Protein AF-A0A5B0X2X5-F1 (afdb_monomer_lite)

Organism: NCBI:txid880156

Sequence (189 aa):
MLGPVSNHQYISTKISSSEDSLPRRVDVHSLYGSDNETGGILNNKVEARLNDIIIKNNEMFGFNYYQQNPYERKILLESRKGYCGECSDEVLQYVDDKYYEKVNPSKEHYFVLSKDQIDIIEPSYKQMFFKAEATEMEFDKTNKILKEFPDVFVGSKNDFDYMIIKICDIFGISAPHTLEYWNINRNLR

pLDDT: mean 73.37, std 20.39, range [29.7, 97.06]

Radius of gyration: 23.0 Å; chains: 1; bounding box: 48×87×56 Å

Secondary structure (DSSP, 8-state):
---------------------------GGGTSSS-HHHHHHHHHHHHHHHHHHHHHHHHHHSS-TTTS-HHHHHHHHHH-TT-HHHHH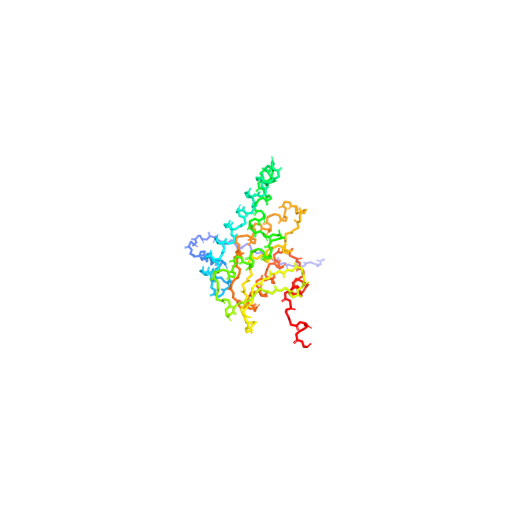HHHHTTS-TTTEEEE-TTSS--EEEETTS-EEEES-GGGGG--TT--HHHHHHHHHHHHHS-SSEEEEHHHHHHHHHHHHHHHT--HHHHHHTT-GGGS--

Structure (mmCIF, N/CA/C/O backbone):
data_AF-A0A5B0X2X5-F1
#
_entry.id   AF-A0A5B0X2X5-F1
#
loop_
_atom_site.group_PDB
_atom_site.id
_atom_site.type_symbol
_atom_site.label_atom_id
_atom_site.label_alt_id
_atom_site.label_comp_id
_atom_site.label_asym_id
_atom_site.label_entity_id
_atom_site.label_seq_id
_atom_site.pdbx_PDB_ins_code
_atom_site.Cartn_x
_atom_site.Cartn_y
_atom_site.Cartn_z
_atom_site.occupancy
_atom_site.B_iso_or_equiv
_atom_site.auth_seq_id
_atom_site.auth_comp_id
_atom_site.auth_asym_id
_atom_site.auth_atom_id
_atom_site.pdbx_PDB_model_num
ATOM 1 N N . MET A 1 1 ? -8.417 -71.838 -19.958 1.00 39.25 1 MET A N 1
ATOM 2 C CA . MET A 1 1 ? -7.671 -70.592 -19.686 1.00 39.25 1 MET A CA 1
ATOM 3 C C . MET A 1 1 ? -8.702 -69.525 -19.373 1.00 39.25 1 MET A C 1
ATOM 5 O O . MET A 1 1 ? -9.574 -69.304 -20.200 1.00 39.25 1 MET A O 1
ATOM 9 N N . LEU A 1 2 ? -8.700 -68.990 -18.152 1.00 38.16 2 LEU A N 1
ATOM 10 C CA . LEU A 1 2 ? -9.697 -68.028 -17.675 1.00 38.16 2 LEU A CA 1
ATOM 11 C C . LEU A 1 2 ? -9.142 -66.606 -17.811 1.00 38.16 2 LEU A C 1
ATOM 13 O O . LEU A 1 2 ? -8.087 -66.311 -17.260 1.00 38.16 2 LEU A O 1
ATOM 17 N N . GLY A 1 3 ? -9.875 -65.743 -18.510 1.00 36.03 3 GLY A N 1
ATOM 18 C CA . GLY A 1 3 ? -9.710 -64.290 -18.512 1.00 36.03 3 GLY A CA 1
ATOM 19 C C . GLY A 1 3 ? -11.090 -63.648 -18.724 1.00 36.03 3 GLY A C 1
ATOM 20 O O . GLY A 1 3 ? -11.821 -64.134 -19.590 1.00 36.03 3 GLY A O 1
ATOM 21 N N . PRO A 1 4 ? -11.507 -62.653 -17.916 1.00 42.97 4 PRO A N 1
ATOM 22 C CA . PRO A 1 4 ? -12.891 -62.195 -17.880 1.00 42.97 4 PRO A CA 1
ATOM 23 C C . PRO A 1 4 ? -13.208 -61.076 -18.882 1.00 42.97 4 PRO A C 1
ATOM 25 O O . PRO A 1 4 ? -12.348 -60.350 -19.372 1.00 42.97 4 PRO A O 1
ATOM 28 N N . VAL A 1 5 ? -14.511 -60.974 -19.127 1.00 39.72 5 VAL A N 1
ATOM 29 C CA . VAL A 1 5 ? -15.263 -60.051 -19.982 1.00 39.72 5 VAL A CA 1
ATOM 30 C C . VAL A 1 5 ? -15.391 -58.669 -19.321 1.00 39.72 5 VAL A C 1
ATOM 32 O O . VAL A 1 5 ? -15.674 -58.607 -18.129 1.00 39.72 5 VAL A O 1
ATOM 35 N N . SER A 1 6 ? -15.325 -57.570 -20.082 1.00 36.03 6 SER A N 1
ATOM 36 C CA . SER A 1 6 ? -16.362 -56.520 -20.005 1.00 36.03 6 SER A CA 1
ATOM 37 C C . SER A 1 6 ? -16.346 -55.582 -21.222 1.00 36.03 6 SER A C 1
ATOM 39 O O . SER A 1 6 ? -15.338 -54.981 -21.580 1.00 36.03 6 SER A O 1
ATOM 41 N N . ASN A 1 7 ? -17.519 -55.490 -21.854 1.00 38.12 7 ASN A N 1
ATOM 42 C CA . ASN A 1 7 ? -17.913 -54.499 -22.852 1.00 38.12 7 ASN A CA 1
ATOM 43 C C . ASN A 1 7 ? -17.964 -53.113 -22.217 1.00 38.12 7 ASN A C 1
ATOM 45 O O . ASN A 1 7 ? -18.653 -52.970 -21.212 1.00 38.12 7 ASN A O 1
ATOM 49 N N . HIS A 1 8 ? -17.379 -52.091 -22.841 1.00 37.62 8 HIS A N 1
ATOM 50 C CA . HIS A 1 8 ? -17.853 -50.713 -22.687 1.00 37.62 8 HIS A CA 1
ATOM 51 C C . HIS A 1 8 ? -18.143 -50.140 -24.076 1.00 37.62 8 HIS A C 1
ATOM 53 O O . HIS A 1 8 ? -17.248 -49.867 -24.873 1.00 37.62 8 HIS A O 1
ATOM 59 N N . GLN A 1 9 ? -19.441 -50.052 -24.370 1.00 33.94 9 GLN A N 1
ATOM 60 C CA . GLN A 1 9 ? -20.002 -49.398 -25.542 1.00 33.94 9 GLN A CA 1
ATOM 61 C C . GLN A 1 9 ? -19.748 -47.890 -25.491 1.00 33.94 9 GLN A C 1
ATOM 63 O O . GLN A 1 9 ? -19.911 -47.242 -24.460 1.00 33.94 9 GLN A O 1
ATOM 68 N N . TYR A 1 10 ? -19.409 -47.359 -26.663 1.00 32.66 10 TYR A N 1
ATOM 69 C CA . TYR A 1 10 ? -19.459 -45.949 -27.021 1.00 32.66 10 TYR A CA 1
ATOM 70 C C . TYR A 1 10 ? -20.818 -45.328 -26.671 1.00 32.66 10 TYR A C 1
ATOM 72 O O . TYR A 1 10 ? -21.850 -45.785 -27.163 1.00 32.66 10 TYR A O 1
ATOM 80 N N . ILE A 1 11 ? -20.804 -44.215 -25.936 1.00 32.28 11 ILE A N 1
ATOM 81 C CA . ILE A 1 11 ? -21.877 -43.219 -25.991 1.00 32.28 11 ILE A CA 1
ATOM 82 C C . ILE A 1 11 ? -21.255 -41.904 -26.452 1.00 32.28 11 ILE A C 1
ATOM 84 O O . ILE A 1 11 ? -20.488 -41.256 -25.746 1.00 32.28 11 ILE A O 1
ATOM 88 N N . SER A 1 12 ? -21.583 -41.558 -27.695 1.00 36.84 12 SER A N 1
ATOM 89 C CA . SER A 1 12 ? -21.467 -40.219 -28.251 1.00 36.84 12 SER A CA 1
ATOM 90 C C . SER A 1 12 ? -22.577 -39.362 -27.653 1.00 36.84 12 SER A C 1
ATOM 92 O O . SER A 1 12 ? -23.750 -39.711 -27.789 1.00 36.84 12 SER A O 1
ATOM 94 N N . THR A 1 13 ? -22.226 -38.219 -27.068 1.00 31.66 13 THR A N 1
ATOM 95 C CA . THR A 1 13 ? -23.205 -37.158 -26.833 1.00 31.66 13 THR A CA 1
ATOM 96 C C . THR A 1 13 ? -22.651 -35.848 -27.360 1.00 31.66 13 THR A C 1
ATOM 98 O O . THR A 1 13 ? -21.645 -35.321 -26.891 1.00 31.66 13 THR A O 1
ATOM 101 N N . LYS A 1 14 ? -23.327 -35.382 -28.409 1.00 32.81 14 LYS A N 1
ATOM 102 C CA . LYS A 1 14 ? -23.221 -34.077 -29.051 1.00 32.81 14 LYS A CA 1
ATOM 103 C C . LYS A 1 14 ? -23.067 -32.970 -28.006 1.00 32.81 14 LYS A C 1
ATOM 105 O O . LYS A 1 14 ? -23.935 -32.813 -27.153 1.00 32.81 14 LYS A O 1
ATOM 110 N N . ILE A 1 15 ? -22.009 -32.173 -28.126 1.00 33.62 15 ILE A N 1
ATOM 111 C CA . ILE A 1 15 ? -21.918 -30.879 -27.452 1.00 33.62 15 ILE A CA 1
ATOM 112 C C . ILE A 1 15 ? -22.866 -29.947 -28.212 1.00 33.62 15 ILE A C 1
ATOM 114 O O . ILE A 1 15 ? -22.522 -29.421 -29.269 1.00 33.62 15 ILE A O 1
ATOM 118 N N . SER A 1 16 ? -24.103 -29.827 -27.728 1.00 30.86 16 SER A N 1
ATOM 119 C CA . SER A 1 16 ? -24.996 -28.750 -28.137 1.00 30.86 16 SER A CA 1
ATOM 120 C C . SER A 1 16 ? -24.504 -27.463 -27.492 1.00 30.86 16 SER A C 1
ATOM 122 O O . SER A 1 16 ? -24.436 -27.361 -26.269 1.00 30.86 16 SER A O 1
ATOM 124 N N . SER A 1 17 ? -24.161 -26.494 -28.330 1.00 39.88 17 SER A N 1
ATOM 125 C CA . SER A 1 17 ? -23.956 -25.105 -27.952 1.00 39.88 17 SER A CA 1
ATOM 126 C C . SER A 1 17 ? -25.213 -24.551 -27.280 1.00 39.88 17 SER A C 1
ATOM 128 O O . SER A 1 17 ? -26.247 -24.393 -27.930 1.00 39.88 17 SER A O 1
ATOM 130 N N . SER A 1 18 ? -25.105 -24.229 -25.999 1.00 32.59 18 SER A N 1
ATOM 131 C CA . SER A 1 18 ? -25.968 -23.264 -25.328 1.00 32.59 18 SER A CA 1
ATOM 132 C C . SER A 1 18 ? -25.059 -22.174 -24.779 1.00 32.59 18 SER A C 1
ATOM 134 O O . SER A 1 18 ? -24.362 -22.370 -23.782 1.00 32.59 18 SER A O 1
ATOM 136 N N . GLU A 1 19 ? -25.014 -21.057 -25.503 1.00 38.31 19 GLU A N 1
ATOM 137 C CA . GLU A 1 19 ? -24.632 -19.767 -24.948 1.00 38.31 19 GLU A CA 1
ATOM 138 C C . GLU A 1 19 ? -25.602 -19.462 -23.810 1.00 38.31 19 GLU A C 1
ATOM 140 O O . GLU A 1 19 ? -26.719 -19.031 -24.057 1.00 38.31 19 GLU A O 1
ATOM 145 N N . ASP A 1 20 ? -25.200 -19.724 -22.572 1.00 29.70 20 ASP A N 1
ATOM 146 C CA . ASP A 1 20 ? -25.870 -19.144 -21.417 1.00 29.70 20 ASP A CA 1
ATOM 147 C C . ASP A 1 20 ? -24.853 -18.903 -20.304 1.00 29.70 20 ASP A C 1
ATOM 149 O O . ASP A 1 20 ? -24.329 -19.811 -19.660 1.00 29.70 20 ASP A O 1
ATOM 153 N N . SER A 1 21 ? -24.587 -17.613 -20.102 1.00 37.12 21 SER A N 1
ATOM 154 C CA . SER A 1 21 ? -23.942 -17.017 -18.934 1.00 37.12 21 SER A CA 1
ATOM 155 C C . SER A 1 21 ? -22.579 -17.595 -18.538 1.00 37.12 21 SER A C 1
ATOM 157 O O . SER A 1 21 ? -22.438 -18.323 -17.557 1.00 37.12 21 SER A O 1
ATOM 159 N N . LEU A 1 22 ? -21.522 -17.134 -19.217 1.00 29.94 22 LEU A N 1
ATOM 160 C CA . LEU A 1 22 ? -20.243 -16.979 -18.520 1.00 29.94 22 LEU A CA 1
ATOM 161 C C . LEU A 1 22 ? -20.516 -16.156 -17.247 1.00 29.94 22 LEU A C 1
ATOM 163 O O . LEU A 1 22 ? -21.169 -15.108 -17.355 1.00 29.94 22 LEU A O 1
ATOM 167 N N . PRO A 1 23 ? -20.072 -16.592 -16.053 1.00 35.41 23 PRO A N 1
ATOM 168 C CA . PRO A 1 23 ? -20.226 -15.774 -14.864 1.00 35.41 23 PRO A CA 1
ATOM 169 C C . PRO A 1 23 ? -19.555 -14.435 -15.159 1.00 35.41 23 PRO A C 1
ATOM 171 O O . PRO A 1 23 ? -18.400 -14.403 -15.598 1.00 35.41 23 PRO A O 1
ATOM 174 N N . ARG A 1 24 ? -20.307 -13.335 -14.989 1.00 35.81 24 ARG A N 1
ATOM 175 C CA . ARG A 1 24 ? -19.756 -11.975 -15.019 1.00 35.81 24 ARG A CA 1
ATOM 176 C C . ARG A 1 24 ? -18.448 -12.028 -14.242 1.00 35.81 24 ARG A C 1
ATOM 178 O O . ARG A 1 24 ? -18.467 -12.454 -13.089 1.00 35.81 24 ARG A O 1
ATOM 185 N N . ARG A 1 25 ? -17.335 -11.648 -14.878 1.00 35.47 25 ARG A N 1
ATOM 186 C CA . ARG A 1 25 ? -16.082 -11.350 -14.178 1.00 35.47 25 ARG A CA 1
ATOM 187 C C . ARG A 1 25 ? -16.459 -10.396 -13.047 1.00 35.47 25 ARG A C 1
ATOM 189 O O . ARG A 1 25 ? -16.764 -9.237 -13.309 1.00 35.47 25 ARG A O 1
ATOM 196 N N . VAL A 1 26 ? -16.561 -10.923 -11.831 1.00 37.50 26 VAL A N 1
ATOM 197 C CA . VAL A 1 26 ? -16.673 -10.103 -10.634 1.00 37.50 26 VAL A CA 1
ATOM 198 C C . VAL A 1 26 ? -15.322 -9.425 -10.558 1.00 37.50 26 VAL A C 1
ATOM 200 O O . VAL A 1 26 ? -14.300 -10.111 -10.496 1.00 37.50 26 VAL A O 1
ATOM 203 N N . ASP A 1 27 ? -15.318 -8.110 -10.725 1.00 36.28 27 ASP A N 1
ATOM 204 C CA . ASP A 1 27 ? -14.097 -7.334 -10.635 1.00 36.28 27 ASP A CA 1
ATOM 205 C C . ASP A 1 27 ? -13.539 -7.541 -9.229 1.00 36.28 27 ASP A C 1
ATOM 207 O O . ASP A 1 27 ? -14.191 -7.219 -8.240 1.00 36.28 27 ASP A O 1
ATOM 211 N N . VAL A 1 28 ? -12.389 -8.201 -9.123 1.00 45.84 28 VAL A N 1
ATOM 212 C CA . VAL A 1 28 ? -11.848 -8.648 -7.834 1.00 45.84 28 VAL A CA 1
ATOM 213 C C . VAL A 1 28 ? -11.411 -7.452 -6.984 1.00 45.84 28 VAL A C 1
ATOM 215 O O . VAL A 1 28 ? -11.423 -7.536 -5.756 1.00 45.84 28 VAL A O 1
ATOM 218 N N . HIS A 1 29 ? -11.196 -6.297 -7.624 1.00 47.06 29 HIS A N 1
ATOM 219 C CA . HIS A 1 29 ? -11.096 -5.004 -6.957 1.00 47.06 29 HIS A CA 1
ATOM 220 C C . HIS A 1 29 ? -12.298 -4.695 -6.060 1.00 47.06 29 HIS A C 1
ATOM 222 O O . HIS A 1 29 ? -12.129 -3.974 -5.093 1.00 47.06 29 HIS A O 1
ATOM 228 N N . SER A 1 30 ? -13.489 -5.250 -6.318 1.00 45.84 30 SER A N 1
ATOM 229 C CA . SER A 1 30 ? -14.669 -5.040 -5.473 1.00 45.84 30 SER A CA 1
ATOM 230 C C . SER A 1 30 ? -14.761 -5.986 -4.269 1.00 45.84 30 SER A C 1
ATOM 232 O O . SER A 1 30 ? -15.697 -5.861 -3.483 1.00 45.84 30 SER A O 1
ATOM 234 N N . LEU A 1 31 ? -13.879 -6.988 -4.167 1.00 49.88 31 LEU A N 1
ATOM 235 C CA . LEU A 1 31 ? -13.971 -8.078 -3.184 1.00 49.88 31 LEU A CA 1
ATOM 236 C C . LEU A 1 31 ? -13.030 -7.909 -1.983 1.00 49.88 31 LEU A C 1
ATOM 238 O O . LEU A 1 31 ? -13.223 -8.604 -0.988 1.00 49.88 31 LEU A O 1
ATOM 242 N N . TYR A 1 32 ? -12.030 -7.028 -2.068 1.00 50.47 32 TYR A N 1
ATOM 243 C CA . TYR A 1 32 ? -11.018 -6.845 -1.025 1.00 50.47 32 TYR A CA 1
ATOM 244 C C . TYR A 1 32 ? -10.886 -5.368 -0.661 1.00 50.47 32 TYR A C 1
ATOM 246 O O . TYR A 1 32 ? -10.505 -4.560 -1.500 1.00 50.47 32 TYR A O 1
ATOM 254 N N . GLY A 1 33 ? -11.169 -5.053 0.603 1.00 52.91 33 GLY A N 1
ATOM 255 C CA . GLY A 1 33 ? -11.304 -3.684 1.096 1.00 52.91 33 GLY A CA 1
ATOM 256 C C . GLY A 1 33 ? -12.774 -3.289 1.239 1.00 52.91 33 GLY A C 1
ATOM 257 O O . GLY A 1 33 ? -13.614 -3.648 0.412 1.00 52.91 33 GLY A O 1
ATOM 258 N N . SER A 1 34 ? -13.103 -2.590 2.324 1.00 59.56 34 SER A N 1
ATOM 259 C CA . SER A 1 34 ? -14.468 -2.118 2.589 1.00 59.56 34 SER A CA 1
ATOM 260 C C . SER A 1 34 ? -14.806 -0.853 1.794 1.00 59.56 34 SER A C 1
ATOM 262 O O . SER A 1 34 ? -15.986 -0.549 1.621 1.00 59.56 34 SER A O 1
ATOM 264 N N . ASP A 1 35 ? -13.789 -0.149 1.278 1.00 76.44 35 ASP A N 1
ATOM 265 C CA . ASP A 1 35 ? -13.937 1.137 0.598 1.00 76.44 35 ASP A CA 1
ATOM 266 C C . ASP A 1 35 ? -13.005 1.278 -0.623 1.00 76.44 35 ASP A C 1
ATOM 268 O O . ASP A 1 35 ? -11.932 1.889 -0.589 1.00 76.44 35 ASP A O 1
ATOM 272 N N . ASN A 1 36 ? -13.441 0.694 -1.741 1.00 72.19 36 ASN A N 1
ATOM 273 C CA . ASN A 1 36 ? -12.698 0.714 -3.006 1.00 72.19 36 ASN A CA 1
ATOM 274 C C . ASN A 1 36 ? -12.650 2.099 -3.662 1.00 72.19 36 ASN A C 1
ATOM 276 O O . ASN A 1 36 ? -11.731 2.378 -4.433 1.00 72.19 36 ASN A O 1
ATOM 280 N N . GLU A 1 37 ? -13.619 2.967 -3.367 1.00 82.88 37 GLU A N 1
ATOM 281 C CA . GLU A 1 37 ? -13.629 4.339 -3.873 1.00 82.88 37 GLU A CA 1
ATOM 282 C C . GLU A 1 37 ? -12.516 5.149 -3.204 1.00 82.88 37 GLU A C 1
ATOM 284 O O . GLU A 1 37 ? -11.675 5.732 -3.896 1.00 82.88 37 GLU A O 1
ATOM 289 N N . THR A 1 38 ? -12.430 5.090 -1.872 1.00 86.25 38 THR A N 1
ATOM 290 C CA . THR A 1 38 ? -11.327 5.696 -1.118 1.00 86.25 38 THR A CA 1
ATOM 291 C C . THR A 1 38 ? -9.987 5.094 -1.528 1.00 86.25 38 THR A C 1
ATOM 293 O O . THR A 1 38 ? -9.042 5.842 -1.787 1.00 86.25 38 THR A O 1
ATOM 296 N N . GLY A 1 39 ? -9.900 3.768 -1.690 1.00 86.75 39 GLY A N 1
ATOM 297 C CA . GLY A 1 39 ? -8.695 3.104 -2.200 1.00 86.75 39 GLY A CA 1
ATOM 298 C C . GLY A 1 39 ? -8.243 3.652 -3.559 1.00 86.75 39 GLY A C 1
ATOM 299 O O . GLY A 1 39 ? -7.070 3.981 -3.736 1.00 86.75 39 GLY A O 1
ATOM 300 N N . GLY A 1 40 ? -9.168 3.839 -4.505 1.00 87.38 40 GLY A N 1
ATOM 301 C CA . GLY A 1 40 ? -8.877 4.414 -5.822 1.00 87.38 40 GLY A CA 1
ATOM 302 C C . GLY A 1 40 ? -8.438 5.883 -5.773 1.00 87.38 40 GLY A C 1
ATOM 303 O O . GLY A 1 40 ? -7.504 6.277 -6.476 1.00 87.38 40 GLY A O 1
ATOM 304 N N . ILE A 1 41 ? -9.062 6.702 -4.922 1.00 91.12 41 ILE A N 1
ATOM 305 C CA . ILE A 1 41 ? -8.668 8.107 -4.739 1.00 91.12 41 ILE A CA 1
ATOM 306 C C . ILE A 1 41 ? -7.258 8.190 -4.152 1.00 91.12 41 ILE A C 1
ATOM 308 O O . ILE A 1 41 ? -6.413 8.901 -4.702 1.00 91.12 41 ILE A O 1
ATOM 312 N N . LEU A 1 42 ? -6.989 7.445 -3.077 1.00 93.56 42 LEU A N 1
ATOM 313 C CA . LEU A 1 42 ? -5.678 7.403 -2.430 1.00 93.56 42 LEU A CA 1
ATOM 314 C C . LEU A 1 42 ? -4.603 6.863 -3.377 1.00 93.56 42 LEU A C 1
ATOM 316 O O . LEU A 1 42 ? -3.492 7.392 -3.395 1.00 93.56 42 LEU A O 1
ATOM 320 N N . ASN A 1 43 ? -4.940 5.880 -4.219 1.00 93.31 43 ASN A N 1
ATOM 321 C CA . ASN A 1 43 ? -4.042 5.355 -5.244 1.00 93.31 43 ASN A CA 1
ATOM 322 C C . ASN A 1 43 ? -3.507 6.463 -6.157 1.00 93.31 43 ASN A C 1
ATOM 32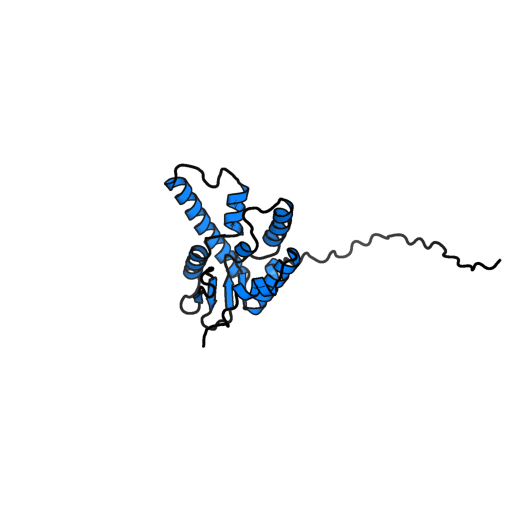4 O O . ASN A 1 43 ? -2.296 6.621 -6.291 1.00 93.31 43 ASN A O 1
ATOM 328 N N . ASN A 1 44 ? -4.404 7.288 -6.703 1.00 93.00 44 ASN A N 1
ATOM 329 C CA . ASN A 1 44 ? -4.029 8.389 -7.591 1.00 93.00 44 ASN A CA 1
ATOM 330 C C . ASN A 1 44 ? -3.111 9.410 -6.898 1.00 93.00 44 ASN A C 1
ATOM 332 O O . ASN A 1 44 ? -2.222 9.977 -7.534 1.00 93.00 44 ASN A O 1
ATOM 336 N N . LYS A 1 45 ? -3.316 9.659 -5.596 1.00 95.31 45 LYS A N 1
ATOM 337 C CA . LYS A 1 45 ? -2.470 10.573 -4.810 1.00 95.31 45 LYS A CA 1
ATOM 338 C C . LYS A 1 45 ? -1.074 10.005 -4.593 1.00 95.31 45 LYS A C 1
ATOM 340 O O . LYS A 1 45 ? -0.089 10.684 -4.877 1.00 95.31 45 LYS A O 1
ATOM 345 N N . VAL A 1 46 ? -0.991 8.747 -4.167 1.00 94.50 46 VAL A N 1
ATOM 346 C CA . VAL A 1 46 ? 0.287 8.053 -3.969 1.00 94.50 46 VAL A CA 1
ATOM 347 C C . VAL A 1 46 ? 1.059 7.949 -5.287 1.00 94.50 46 VAL A C 1
ATOM 349 O O . VAL A 1 46 ? 2.253 8.240 -5.322 1.00 94.50 46 VAL A O 1
ATOM 352 N N . GLU A 1 47 ? 0.395 7.608 -6.392 1.00 92.31 47 GLU A N 1
ATOM 353 C CA . GLU A 1 47 ? 1.037 7.522 -7.706 1.00 92.31 47 GLU A CA 1
ATOM 354 C C . GLU A 1 47 ? 1.587 8.881 -8.169 1.00 92.31 47 GLU A C 1
ATOM 356 O O . GLU A 1 47 ? 2.720 8.961 -8.654 1.00 92.31 47 GLU A O 1
ATOM 361 N N . ALA A 1 48 ? 0.828 9.967 -7.987 1.00 91.94 48 ALA A N 1
ATOM 362 C CA . ALA A 1 48 ? 1.299 11.316 -8.294 1.00 91.94 48 ALA A CA 1
ATOM 363 C C . ALA A 1 48 ? 2.545 11.672 -7.468 1.00 91.94 48 ALA A C 1
ATOM 365 O O . ALA A 1 48 ? 3.551 12.121 -8.021 1.00 91.94 48 ALA A O 1
ATOM 366 N N . ARG A 1 49 ? 2.525 11.378 -6.162 1.00 93.62 49 ARG A N 1
ATOM 367 C CA . ARG A 1 49 ? 3.660 11.618 -5.267 1.00 93.62 49 ARG A CA 1
ATOM 368 C C . ARG A 1 49 ? 4.914 10.849 -5.684 1.00 93.62 49 ARG A C 1
ATOM 370 O O . ARG A 1 49 ? 6.011 11.407 -5.660 1.00 93.62 49 ARG A O 1
ATOM 377 N N . LEU A 1 50 ? 4.777 9.584 -6.074 1.00 90.56 50 LEU A N 1
ATOM 378 C CA . LEU A 1 50 ? 5.909 8.776 -6.535 1.00 90.56 50 LEU A CA 1
ATOM 379 C C . LEU A 1 50 ? 6.452 9.265 -7.880 1.00 90.56 50 LEU A C 1
ATOM 381 O O . LEU A 1 50 ? 7.669 9.315 -8.059 1.00 90.56 50 LEU A O 1
ATOM 385 N N . ASN A 1 51 ? 5.584 9.686 -8.804 1.00 88.94 51 ASN A N 1
ATOM 386 C CA . ASN A 1 51 ? 6.021 10.309 -10.054 1.00 88.94 51 ASN A CA 1
ATOM 387 C C . ASN A 1 51 ? 6.827 11.595 -9.797 1.00 88.94 51 ASN A C 1
ATOM 389 O O . ASN A 1 51 ? 7.870 11.782 -10.423 1.00 88.94 51 ASN A O 1
ATOM 393 N N . ASP A 1 52 ? 6.423 12.429 -8.837 1.00 89.50 52 ASP A N 1
ATOM 394 C CA . ASP A 1 52 ? 7.188 13.623 -8.452 1.00 89.50 52 ASP A CA 1
ATOM 395 C C . ASP A 1 52 ? 8.582 13.275 -7.912 1.00 89.50 52 ASP A C 1
ATOM 397 O O . ASP A 1 52 ? 9.565 13.945 -8.236 1.00 89.50 52 ASP A O 1
ATOM 401 N N . ILE A 1 53 ? 8.690 12.224 -7.093 1.00 86.88 53 ILE A N 1
ATOM 402 C CA . ILE A 1 53 ? 9.976 11.741 -6.566 1.00 86.88 53 ILE A CA 1
ATOM 403 C C . ILE A 1 53 ? 10.872 11.240 -7.705 1.00 86.88 53 ILE A C 1
ATOM 405 O O . ILE A 1 53 ? 12.056 11.574 -7.754 1.00 86.88 53 ILE A O 1
ATOM 409 N N . ILE A 1 54 ? 10.311 10.478 -8.647 1.00 83.25 54 ILE A N 1
ATOM 410 C CA . ILE A 1 54 ? 11.016 9.988 -9.839 1.00 83.25 54 ILE A CA 1
ATOM 411 C C . ILE A 1 54 ? 11.581 11.157 -10.653 1.00 83.25 54 ILE A C 1
ATOM 413 O O . ILE A 1 54 ? 12.758 11.134 -11.017 1.00 83.25 54 ILE A O 1
ATOM 417 N N . ILE A 1 55 ? 10.763 12.180 -10.920 1.00 83.81 55 ILE A N 1
ATOM 418 C CA . ILE A 1 55 ? 11.171 13.365 -11.686 1.00 83.81 55 ILE A CA 1
ATOM 419 C C . ILE A 1 55 ? 12.316 14.088 -10.972 1.00 83.81 55 ILE A C 1
ATOM 421 O O . ILE A 1 55 ? 13.366 14.301 -11.576 1.00 83.81 55 ILE A O 1
ATOM 425 N N . LYS A 1 56 ? 12.163 14.378 -9.675 1.00 85.12 56 LYS A N 1
ATOM 426 C CA . LYS A 1 56 ? 13.191 15.067 -8.879 1.00 85.12 56 LYS A CA 1
ATOM 427 C C . LYS A 1 56 ? 14.507 14.297 -8.821 1.00 85.12 56 LYS A C 1
ATOM 429 O O . LYS A 1 56 ? 15.570 14.898 -8.940 1.00 85.12 56 LYS A O 1
ATOM 434 N N . ASN A 1 57 ? 14.457 12.973 -8.683 1.00 80.56 57 ASN A N 1
ATOM 435 C CA . ASN A 1 57 ? 15.661 12.143 -8.701 1.00 80.56 57 ASN A CA 1
ATOM 436 C C . ASN A 1 57 ? 16.369 12.213 -10.064 1.00 80.56 57 ASN A C 1
ATOM 438 O O . ASN A 1 57 ? 17.583 12.401 -10.115 1.00 80.56 57 ASN A O 1
ATOM 442 N N . ASN A 1 58 ? 15.627 12.131 -11.171 1.00 79.44 58 ASN A N 1
ATOM 443 C CA . ASN A 1 58 ? 16.209 12.272 -12.508 1.00 79.44 58 ASN A CA 1
ATOM 444 C C . ASN A 1 58 ? 16.863 13.655 -12.713 1.00 79.44 58 ASN A C 1
ATOM 446 O O . ASN A 1 58 ? 17.935 13.740 -13.312 1.00 79.44 58 ASN A O 1
ATOM 450 N N . GLU A 1 59 ? 16.252 14.726 -12.195 1.00 82.69 59 GLU A N 1
ATOM 451 C CA . GLU A 1 59 ? 16.809 16.086 -12.237 1.00 82.69 59 GLU A CA 1
ATOM 452 C C . GLU A 1 59 ? 18.086 16.220 -11.396 1.00 82.69 59 GLU A C 1
ATOM 454 O O . GLU A 1 59 ? 19.069 16.799 -11.856 1.00 82.69 59 GLU A O 1
ATOM 459 N N . MET A 1 60 ? 18.094 15.666 -10.179 1.00 80.56 60 MET A N 1
ATOM 460 C CA . MET A 1 60 ? 19.223 15.775 -9.250 1.00 80.56 60 MET A CA 1
ATOM 461 C C . MET A 1 60 ? 20.455 14.994 -9.704 1.00 80.56 60 MET A C 1
ATOM 463 O O . MET A 1 60 ? 21.577 15.465 -9.521 1.00 80.56 60 MET A O 1
ATOM 467 N N . PHE A 1 61 ? 20.267 13.803 -10.270 1.00 77.44 61 PHE A N 1
ATOM 468 C CA . PHE A 1 61 ? 21.383 12.927 -10.623 1.00 77.44 61 PHE A CA 1
ATOM 469 C C . PHE A 1 61 ? 21.825 13.067 -12.088 1.00 77.44 61 PHE A C 1
ATOM 471 O O . PHE A 1 61 ? 22.871 12.543 -12.461 1.00 77.44 61 PHE A O 1
ATOM 478 N N . GLY A 1 62 ? 21.097 13.826 -12.916 1.00 64.12 62 GLY A N 1
ATOM 479 C CA . GLY A 1 62 ? 21.521 14.185 -14.276 1.00 64.12 62 GLY A CA 1
ATOM 480 C C . GLY A 1 62 ? 21.494 13.031 -15.285 1.00 64.12 62 GLY A C 1
ATOM 481 O O . GLY A 1 62 ? 21.940 13.186 -16.421 1.00 64.12 62 GLY A O 1
ATOM 482 N N . PHE A 1 63 ? 20.947 11.880 -14.897 1.00 64.62 63 PHE A N 1
ATOM 483 C CA . PHE A 1 63 ? 20.657 10.753 -15.770 1.00 64.62 63 PHE A CA 1
ATOM 484 C C . PHE A 1 63 ? 19.234 10.276 -15.531 1.00 64.62 63 PHE A C 1
ATOM 486 O O . PHE A 1 63 ? 18.676 10.385 -14.441 1.00 64.62 63 PHE A O 1
ATOM 493 N N . ASN A 1 64 ? 18.647 9.734 -16.589 1.00 65.38 64 ASN A N 1
ATOM 494 C CA . ASN A 1 64 ? 17.270 9.287 -16.600 1.00 65.38 64 ASN A CA 1
ATOM 495 C C . ASN A 1 64 ? 17.176 7.906 -15.933 1.00 65.38 64 ASN A C 1
ATOM 497 O O . ASN A 1 64 ? 17.024 6.883 -16.601 1.00 65.38 64 ASN A O 1
ATOM 501 N N . TYR A 1 65 ? 17.374 7.901 -14.610 1.00 60.31 65 TYR A N 1
ATOM 502 C CA . TYR A 1 65 ? 17.601 6.738 -13.750 1.00 60.31 65 TYR A CA 1
ATOM 503 C C . TYR A 1 65 ? 16.571 5.635 -14.001 1.00 60.31 65 TYR A C 1
ATOM 505 O O . TYR A 1 65 ? 16.939 4.485 -14.195 1.00 60.31 65 TYR A O 1
ATOM 513 N N . TYR A 1 66 ? 15.298 6.012 -14.134 1.00 62.03 66 TYR A N 1
ATOM 514 C CA . TYR A 1 66 ? 14.195 5.077 -14.381 1.00 62.03 66 TYR A CA 1
ATOM 515 C C . TYR A 1 66 ? 13.813 4.894 -15.863 1.00 62.03 66 TYR A C 1
ATOM 517 O O . TYR A 1 66 ? 12.951 4.075 -16.171 1.00 62.03 66 TYR A O 1
ATOM 525 N N . GLN A 1 67 ? 14.396 5.650 -16.802 1.00 58.84 67 GLN A N 1
ATOM 526 C CA . GLN A 1 67 ? 14.126 5.471 -18.240 1.00 58.84 67 GLN A CA 1
ATOM 527 C C . GLN A 1 67 ? 15.000 4.395 -18.890 1.00 58.84 67 GLN A C 1
ATOM 529 O O . GLN A 1 67 ? 14.687 3.965 -19.998 1.00 58.84 67 GLN A O 1
ATOM 534 N N . GLN A 1 68 ? 16.070 3.942 -18.230 1.00 56.50 68 GLN A N 1
ATOM 535 C CA . GLN A 1 68 ? 16.913 2.872 -18.772 1.00 56.50 68 GLN A CA 1
ATOM 536 C C . GLN A 1 68 ? 16.186 1.520 -18.812 1.00 56.50 68 GLN A C 1
ATOM 538 O O . GLN A 1 68 ? 16.497 0.687 -19.660 1.00 56.50 68 GLN A O 1
ATOM 543 N N . ASN A 1 69 ? 15.178 1.330 -17.956 1.00 62.94 69 ASN A N 1
ATOM 544 C CA . ASN A 1 69 ? 14.362 0.128 -17.916 1.00 62.94 69 ASN A CA 1
ATOM 545 C C . ASN A 1 69 ? 12.880 0.485 -17.664 1.00 62.94 69 ASN A C 1
ATOM 547 O O . ASN A 1 69 ? 12.500 0.797 -16.533 1.00 62.94 69 ASN A O 1
ATOM 551 N N . PRO A 1 70 ? 12.001 0.422 -18.683 1.00 59.91 70 PRO A N 1
ATOM 552 C CA . PRO A 1 70 ? 10.587 0.773 -18.522 1.00 59.91 70 PRO A CA 1
ATOM 553 C C . PRO A 1 70 ? 9.851 -0.128 -17.517 1.00 59.91 70 PRO A C 1
ATOM 555 O O . PRO A 1 70 ? 8.825 0.279 -16.968 1.00 59.91 70 PRO A O 1
ATOM 558 N N . TYR A 1 71 ? 10.378 -1.323 -17.236 1.00 64.31 71 TYR A N 1
ATOM 559 C CA . TYR A 1 71 ? 9.828 -2.217 -16.223 1.00 64.31 71 TYR A CA 1
ATOM 560 C C . TYR A 1 71 ? 10.144 -1.751 -14.802 1.00 64.31 71 TYR A C 1
ATOM 562 O O . TYR A 1 71 ? 9.300 -1.917 -13.931 1.00 64.31 71 TYR A O 1
ATOM 570 N N . GLU A 1 72 ? 11.291 -1.114 -14.556 1.00 65.75 72 GLU A N 1
ATOM 571 C CA . GLU A 1 72 ? 11.653 -0.606 -13.223 1.00 65.75 72 GLU A CA 1
ATOM 572 C C . GLU A 1 72 ? 10.736 0.524 -12.776 1.00 65.75 72 GLU A C 1
ATOM 574 O O . GLU A 1 72 ? 10.277 0.524 -11.636 1.00 65.75 72 GLU A O 1
ATOM 579 N N . ARG A 1 73 ? 10.397 1.452 -13.679 1.00 72.75 73 ARG A N 1
ATOM 580 C CA . ARG A 1 73 ? 9.406 2.495 -13.382 1.00 72.75 73 ARG A CA 1
ATOM 581 C C . ARG A 1 73 ? 8.048 1.886 -13.041 1.00 72.75 73 ARG A C 1
ATOM 583 O O . ARG A 1 73 ? 7.410 2.312 -12.083 1.00 72.75 73 ARG A O 1
ATOM 590 N N . LYS A 1 74 ? 7.604 0.912 -13.837 1.00 72.06 74 LYS A N 1
ATOM 591 C CA . LYS A 1 74 ? 6.309 0.256 -13.646 1.00 72.06 74 LYS A CA 1
ATOM 592 C C . LYS A 1 74 ? 6.268 -0.507 -12.317 1.00 72.06 74 LYS A C 1
ATOM 594 O O . LYS A 1 74 ? 5.368 -0.282 -11.518 1.00 72.06 74 LYS A O 1
ATOM 599 N N . ILE A 1 75 ? 7.298 -1.308 -12.041 1.00 71.12 75 ILE A N 1
ATOM 600 C CA . ILE A 1 75 ? 7.478 -1.995 -10.759 1.00 71.12 75 ILE A CA 1
ATOM 601 C C . ILE A 1 75 ? 7.486 -0.991 -9.612 1.00 71.12 75 ILE A C 1
ATOM 603 O O . ILE A 1 75 ? 6.823 -1.224 -8.614 1.00 71.12 75 ILE A O 1
ATOM 607 N N . LEU A 1 76 ? 8.190 0.133 -9.736 1.00 76.94 76 LEU A N 1
ATOM 608 C CA . LEU A 1 76 ? 8.228 1.135 -8.680 1.00 76.94 76 LEU A CA 1
ATOM 609 C C . LEU A 1 76 ? 6.838 1.713 -8.379 1.00 76.94 76 LEU A C 1
ATOM 611 O O . LEU A 1 76 ? 6.453 1.775 -7.215 1.00 76.94 76 LEU A O 1
ATOM 615 N N . LEU A 1 77 ? 6.086 2.128 -9.399 1.00 80.88 77 LEU A N 1
ATOM 616 C CA . LEU A 1 77 ? 4.766 2.739 -9.203 1.00 80.88 77 LEU A CA 1
ATOM 617 C C . LEU A 1 77 ? 3.749 1.752 -8.617 1.00 80.88 77 LEU A C 1
ATOM 619 O O . LEU A 1 77 ? 2.925 2.132 -7.783 1.00 80.88 77 LEU A O 1
ATOM 623 N N . GLU A 1 78 ? 3.842 0.486 -9.016 1.00 76.62 78 GLU A N 1
ATOM 624 C CA . GLU A 1 78 ? 2.880 -0.537 -8.623 1.00 76.62 78 GLU A CA 1
ATOM 625 C C . GLU A 1 78 ? 3.276 -1.295 -7.342 1.00 76.62 78 GLU A C 1
ATOM 627 O O . GLU A 1 78 ? 2.427 -1.634 -6.521 1.00 76.62 78 GLU A O 1
ATOM 632 N N . SER A 1 79 ? 4.566 -1.574 -7.139 1.00 78.94 79 SER A N 1
ATOM 633 C CA . SER A 1 79 ? 5.075 -2.278 -5.958 1.00 78.94 79 SER A CA 1
ATOM 634 C C . SER A 1 79 ? 5.445 -1.330 -4.827 1.00 78.94 79 SER A C 1
ATOM 636 O O . SER A 1 79 ? 5.434 -1.751 -3.674 1.00 78.94 79 SER A O 1
ATOM 638 N N . ARG A 1 80 ? 5.828 -0.083 -5.142 1.00 87.38 80 ARG A N 1
ATOM 639 C CA . ARG A 1 80 ? 6.163 0.989 -4.180 1.00 87.38 80 ARG A CA 1
ATOM 640 C C . ARG A 1 80 ? 7.279 0.616 -3.213 1.00 87.38 80 ARG A C 1
ATOM 642 O O . ARG A 1 80 ? 7.352 1.077 -2.073 1.00 87.38 80 ARG A O 1
ATOM 649 N N . LYS A 1 81 ? 8.159 -0.263 -3.689 1.00 84.31 81 LYS A N 1
ATOM 650 C CA . LYS A 1 81 ? 9.222 -0.867 -2.895 1.00 84.31 81 LYS A CA 1
ATOM 651 C C . LYS A 1 81 ? 10.211 0.195 -2.437 1.00 84.31 81 LYS A C 1
ATOM 653 O O . LYS A 1 81 ? 10.760 0.915 -3.262 1.00 84.31 81 LYS A O 1
ATOM 658 N N . GLY A 1 82 ? 10.444 0.251 -1.127 1.00 85.94 82 GLY A N 1
ATOM 659 C CA . GLY A 1 82 ? 11.343 1.230 -0.511 1.00 85.94 82 GLY A CA 1
ATOM 660 C C . GLY A 1 82 ? 10.725 2.609 -0.267 1.00 85.94 82 GLY A C 1
ATOM 661 O O . GLY A 1 82 ? 11.430 3.475 0.231 1.00 85.94 82 GLY A O 1
ATOM 662 N N . TYR A 1 83 ? 9.435 2.805 -0.568 1.00 91.06 83 TYR A N 1
ATOM 663 C CA . TYR A 1 83 ? 8.734 4.085 -0.392 1.00 91.06 83 TYR A CA 1
ATOM 664 C C . TYR A 1 83 ? 7.515 3.978 0.539 1.00 91.06 83 TYR A C 1
ATOM 666 O O . TYR A 1 83 ? 6.613 4.813 0.485 1.00 91.06 83 TYR A O 1
ATOM 674 N N . CYS A 1 84 ? 7.440 2.949 1.395 1.00 92.81 84 CYS A N 1
ATOM 675 C CA . CYS A 1 84 ? 6.317 2.772 2.330 1.00 92.81 84 CYS A CA 1
ATOM 676 C C . CYS A 1 84 ? 6.125 3.981 3.258 1.00 92.81 84 CYS A C 1
ATOM 678 O O . CYS A 1 84 ? 4.990 4.341 3.580 1.00 92.81 84 CYS A O 1
ATOM 680 N N . GLY A 1 85 ? 7.223 4.638 3.649 1.00 94.44 85 GLY A N 1
ATOM 681 C CA . GLY A 1 85 ? 7.210 5.846 4.469 1.00 94.44 85 GLY A CA 1
ATOM 682 C C . GLY A 1 85 ? 6.517 7.010 3.768 1.00 94.44 85 GLY A C 1
ATOM 683 O O . GLY A 1 85 ? 5.556 7.550 4.315 1.00 94.44 85 GLY A O 1
ATOM 684 N N . GLU A 1 86 ? 6.968 7.346 2.561 1.00 95.25 86 GLU A N 1
ATOM 685 C CA . GLU A 1 86 ? 6.448 8.433 1.730 1.00 95.25 86 GLU A CA 1
ATOM 686 C C . GLU A 1 86 ? 5.018 8.165 1.266 1.00 95.25 86 GLU A C 1
ATOM 688 O O . GLU A 1 86 ? 4.202 9.083 1.247 1.00 95.25 86 GLU A O 1
ATOM 693 N N . CYS A 1 87 ? 4.692 6.916 0.920 1.00 95.56 87 CYS A N 1
ATOM 694 C CA . CYS A 1 87 ? 3.330 6.534 0.553 1.00 95.56 87 CYS A CA 1
ATOM 695 C C . CYS A 1 87 ? 2.372 6.724 1.736 1.00 95.56 87 CYS A C 1
ATOM 697 O O . CYS A 1 87 ? 1.275 7.244 1.558 1.00 95.56 87 CYS A O 1
ATOM 699 N N . SER A 1 88 ? 2.794 6.344 2.946 1.00 96.12 88 SER A N 1
ATOM 700 C CA . SER A 1 88 ? 1.994 6.530 4.163 1.00 96.12 88 SER A CA 1
ATOM 701 C C . SER A 1 88 ? 1.842 8.009 4.534 1.00 96.12 88 SER A C 1
ATOM 703 O O . SER A 1 88 ? 0.756 8.429 4.923 1.00 96.12 88 SER A O 1
ATOM 705 N N . ASP A 1 89 ? 2.900 8.812 4.380 1.00 96.62 89 ASP A N 1
ATOM 706 C CA . ASP A 1 89 ? 2.837 10.263 4.612 1.00 96.62 89 ASP A CA 1
ATOM 707 C C . ASP A 1 89 ? 1.910 10.960 3.607 1.00 96.62 89 ASP A C 1
ATOM 709 O O . ASP A 1 89 ? 1.211 11.907 3.963 1.00 96.62 89 ASP A O 1
ATOM 713 N N . GLU A 1 90 ? 1.873 10.491 2.356 1.00 97.06 90 GLU A N 1
ATOM 714 C CA . GLU A 1 90 ? 0.926 10.994 1.361 1.00 97.06 90 GLU A CA 1
ATOM 715 C C . GLU A 1 90 ? -0.511 10.624 1.730 1.00 97.06 90 GLU A C 1
ATOM 717 O O . GLU A 1 90 ? -1.372 11.495 1.725 1.00 97.06 90 GLU A O 1
ATOM 722 N N . VAL A 1 91 ? -0.776 9.373 2.124 1.00 96.25 91 VAL A N 1
ATOM 723 C CA . VAL A 1 91 ? -2.109 8.941 2.584 1.00 96.25 91 VAL A CA 1
ATOM 724 C C . VAL A 1 91 ? -2.614 9.810 3.738 1.00 96.25 91 VAL A C 1
ATOM 726 O O . VAL A 1 91 ? -3.757 10.263 3.698 1.00 96.25 91 VAL A O 1
ATOM 729 N N . LEU A 1 92 ? -1.767 10.090 4.736 1.00 95.31 92 LEU A N 1
ATOM 730 C CA . LEU A 1 92 ? -2.135 10.886 5.913 1.00 95.31 92 LEU A CA 1
ATOM 731 C C . LEU A 1 92 ? -2.576 12.321 5.591 1.00 95.31 92 LEU A C 1
ATOM 733 O O . LEU A 1 92 ? -3.278 12.924 6.394 1.00 95.31 92 LEU A O 1
ATOM 737 N N . GLN A 1 93 ? -2.224 12.867 4.426 1.00 95.44 93 GLN A N 1
ATOM 738 C CA . GLN A 1 93 ? -2.701 14.190 4.005 1.00 95.44 93 GLN A CA 1
ATOM 739 C C . GLN A 1 93 ? -4.184 14.194 3.595 1.00 95.44 93 GLN A C 1
ATOM 741 O O . GLN A 1 93 ? -4.785 15.265 3.510 1.00 95.44 93 GLN A O 1
ATOM 746 N N . TYR A 1 94 ? -4.776 13.024 3.330 1.00 94.12 94 TYR A N 1
ATOM 747 C CA . TYR A 1 94 ? -6.141 12.890 2.803 1.00 94.12 94 TYR A CA 1
ATOM 748 C C . TYR A 1 94 ? -7.084 12.099 3.712 1.00 94.12 94 TYR A C 1
ATOM 750 O O . TYR A 1 94 ? -8.249 11.917 3.359 1.00 94.12 94 TYR A O 1
ATOM 758 N N . VAL A 1 95 ? -6.609 11.638 4.868 1.00 92.12 95 VAL A N 1
ATOM 759 C CA . VAL A 1 95 ? -7.430 10.962 5.881 1.00 92.12 95 VAL A CA 1
ATOM 760 C C . VAL A 1 95 ? -7.436 11.765 7.179 1.00 92.12 95 VAL A C 1
ATOM 762 O O . VAL A 1 95 ? -6.578 12.616 7.394 1.00 92.12 95 VAL A O 1
ATOM 765 N N . ASP A 1 96 ? -8.420 11.520 8.045 1.00 88.62 96 ASP A N 1
ATOM 766 C CA . ASP A 1 96 ? -8.509 12.216 9.332 1.00 88.62 96 ASP A CA 1
ATOM 767 C C . ASP A 1 96 ? -7.404 11.724 10.283 1.00 88.62 96 ASP A C 1
ATOM 769 O O . ASP A 1 96 ? -7.462 10.603 10.794 1.00 88.62 96 ASP A O 1
ATOM 773 N N . ASP A 1 97 ? -6.411 12.574 10.550 1.00 83.94 97 ASP A N 1
ATOM 774 C CA . ASP A 1 97 ? -5.290 12.318 11.467 1.00 83.94 97 ASP A CA 1
ATOM 775 C C . ASP A 1 97 ? -5.729 12.147 12.937 1.00 83.94 97 ASP A C 1
ATOM 777 O O . ASP A 1 97 ? -4.991 11.643 13.799 1.00 83.94 97 ASP A O 1
ATOM 781 N N . LYS A 1 98 ? -6.976 12.506 13.259 1.00 87.12 98 LYS A N 1
ATOM 782 C CA . LYS A 1 98 ? -7.584 12.180 14.549 1.00 87.12 98 LYS A CA 1
ATOM 783 C C . LYS A 1 98 ? -7.965 10.716 14.636 1.00 87.12 98 LYS A C 1
ATOM 785 O O . LYS A 1 98 ? -7.955 10.204 15.754 1.00 87.12 98 LYS A O 1
ATOM 790 N N . TYR A 1 99 ? -8.244 10.060 13.514 1.00 89.94 99 TYR A N 1
ATOM 791 C CA . TYR A 1 99 ? -8.685 8.669 13.456 1.00 89.94 99 TYR A CA 1
ATOM 792 C C . TYR A 1 99 ? -7.600 7.711 12.956 1.00 89.94 99 TYR A C 1
ATOM 794 O O . TYR A 1 99 ? -7.562 6.576 13.416 1.00 89.94 99 TYR A O 1
ATOM 802 N N . TYR A 1 100 ? -6.682 8.170 12.106 1.00 93.62 100 TYR A N 1
ATOM 803 C CA . TYR A 1 100 ? -5.608 7.362 11.531 1.00 93.62 100 TYR A CA 1
ATOM 804 C C . TYR A 1 100 ? -4.220 7.822 11.977 1.00 93.62 100 TYR A C 1
ATOM 806 O O . TYR A 1 100 ? -3.988 9.002 12.236 1.00 93.62 100 TYR A O 1
ATOM 814 N N . GLU A 1 101 ? -3.276 6.888 12.034 1.00 94.75 101 GLU A N 1
ATOM 815 C CA . GLU A 1 101 ? -1.865 7.165 12.282 1.00 94.75 101 GLU A CA 1
ATOM 816 C C . GLU A 1 101 ? -0.952 6.267 11.440 1.00 94.75 101 GLU A C 1
ATOM 818 O O . GLU A 1 101 ? -1.303 5.145 11.078 1.00 94.75 101 GLU A O 1
ATOM 823 N N . LYS A 1 102 ? 0.248 6.764 11.128 1.00 94.75 102 LYS A N 1
ATOM 824 C CA . LYS A 1 102 ? 1.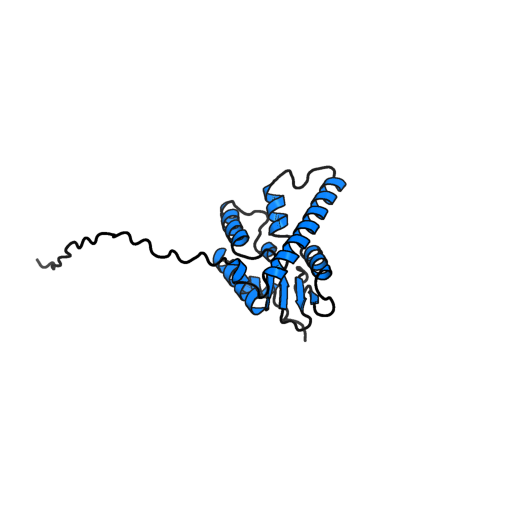300 5.981 10.472 1.00 94.75 102 LYS A CA 1
ATOM 825 C C . LYS A 1 102 ? 2.050 5.164 11.520 1.00 94.75 102 LYS A C 1
ATOM 827 O O . LYS A 1 102 ? 2.619 5.723 12.456 1.00 94.75 102 LYS A O 1
ATOM 832 N N . VAL A 1 103 ? 2.110 3.852 11.323 1.00 91.56 103 VAL A N 1
ATOM 833 C CA . VAL A 1 103 ? 2.743 2.893 12.237 1.00 91.56 103 VAL A CA 1
ATOM 834 C C . VAL A 1 103 ? 3.879 2.139 11.550 1.00 91.56 103 VAL A C 1
ATOM 836 O O . VAL A 1 103 ? 3.893 2.001 10.330 1.00 91.56 103 VAL A O 1
ATOM 839 N N . ASN A 1 104 ? 4.839 1.646 12.337 1.00 89.56 104 ASN A N 1
ATOM 840 C CA . ASN A 1 104 ? 5.934 0.787 11.866 1.00 89.56 104 ASN A CA 1
ATOM 841 C C . ASN A 1 104 ? 6.252 -0.309 12.900 1.00 89.56 104 ASN A C 1
ATOM 843 O O . ASN A 1 104 ? 7.249 -0.217 13.623 1.00 89.56 104 ASN A O 1
ATOM 847 N N . PRO A 1 105 ? 5.388 -1.332 13.028 1.00 78.25 105 PRO A N 1
ATOM 848 C CA . PRO A 1 105 ? 5.560 -2.377 14.033 1.00 78.25 105 PRO A CA 1
ATOM 849 C C . PRO A 1 105 ? 6.753 -3.301 13.739 1.00 78.25 105 PRO A C 1
ATOM 851 O O . PRO A 1 105 ? 7.356 -3.826 14.674 1.00 78.25 105 PRO A O 1
ATOM 854 N N . SER A 1 106 ? 7.121 -3.492 12.466 1.00 76.75 106 SER A N 1
ATOM 855 C CA . SER A 1 106 ? 8.213 -4.385 12.051 1.00 76.75 106 SER A CA 1
ATOM 856 C C . SER A 1 106 ? 9.586 -3.706 11.991 1.00 76.75 106 SER A C 1
ATOM 858 O O . SER A 1 106 ? 10.579 -4.389 11.763 1.00 76.75 106 SER A O 1
ATOM 860 N N . LYS A 1 107 ? 9.659 -2.382 12.194 1.00 80.25 107 LYS A N 1
ATOM 861 C CA . LYS A 1 107 ? 10.806 -1.484 11.922 1.00 80.25 107 LYS A CA 1
ATOM 862 C C . LYS A 1 107 ? 11.200 -1.353 10.449 1.00 80.25 107 LYS A C 1
ATOM 864 O O . LYS A 1 107 ? 11.812 -0.352 10.092 1.00 80.25 107 LYS A O 1
ATOM 869 N N . GLU A 1 108 ? 10.783 -2.286 9.607 1.00 83.00 108 GLU A N 1
ATOM 870 C CA . GLU A 1 108 ? 11.117 -2.345 8.186 1.00 83.00 108 GLU A CA 1
ATOM 871 C C . GLU A 1 108 ? 10.020 -1.747 7.285 1.00 83.00 108 GLU A C 1
ATOM 873 O O . GLU A 1 108 ? 10.262 -1.512 6.102 1.00 83.00 108 GLU A O 1
ATOM 878 N N . HIS A 1 109 ? 8.805 -1.495 7.801 1.00 88.75 109 HIS A N 1
ATOM 879 C CA . HIS A 1 109 ? 7.674 -1.097 6.957 1.00 88.75 109 HIS A CA 1
ATOM 880 C C . HIS A 1 109 ? 6.653 -0.191 7.627 1.00 88.75 109 HIS A C 1
ATOM 882 O O . HIS A 1 109 ? 6.165 -0.473 8.719 1.00 88.75 109 HIS A O 1
ATOM 888 N N . TYR A 1 110 ? 6.275 0.859 6.900 1.00 92.62 110 TYR A N 1
ATOM 889 C CA . TYR A 1 110 ? 5.240 1.799 7.305 1.00 92.62 110 TYR A CA 1
ATOM 890 C C . TYR A 1 110 ? 3.903 1.507 6.626 1.00 92.62 110 TYR A C 1
ATOM 892 O O . TYR A 1 110 ? 3.853 1.244 5.428 1.00 92.62 110 TYR A O 1
ATOM 900 N N . PHE A 1 111 ? 2.823 1.629 7.388 1.00 93.62 111 PHE A N 1
ATOM 901 C CA . PHE A 1 111 ? 1.454 1.673 6.873 1.00 93.62 111 PHE A CA 1
ATOM 902 C C . PHE A 1 111 ? 0.589 2.556 7.774 1.00 93.62 111 PHE A C 1
ATOM 904 O O . PHE A 1 111 ? 1.059 3.042 8.806 1.00 93.62 111 PHE A O 1
ATOM 911 N N . VAL A 1 112 ? -0.664 2.782 7.386 1.00 94.38 112 VAL A N 1
ATOM 912 C CA . VAL A 1 112 ? -1.605 3.611 8.138 1.00 94.38 112 VAL A CA 1
ATOM 913 C C . VAL A 1 112 ? -2.636 2.716 8.826 1.00 94.38 112 VAL A C 1
ATOM 915 O O . VAL A 1 112 ? -3.196 1.807 8.216 1.00 94.38 112 VAL A O 1
ATOM 918 N N . LEU A 1 113 ? -2.863 2.952 10.113 1.00 92.81 113 LEU A N 1
ATOM 919 C CA . LEU A 1 113 ? -3.755 2.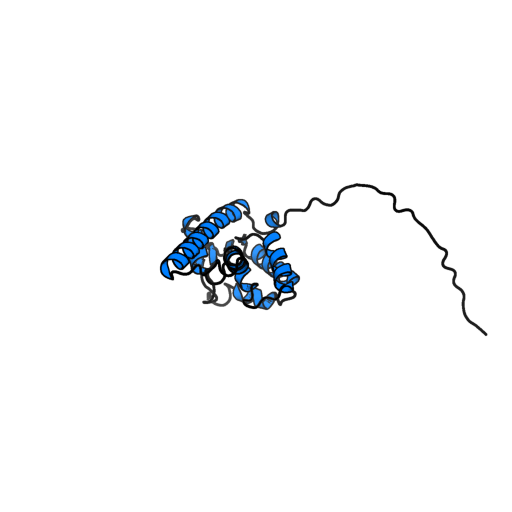174 10.969 1.00 92.81 113 LEU A CA 1
ATOM 920 C C . LEU A 1 113 ? -4.733 3.124 11.658 1.00 92.81 113 LEU A C 1
ATOM 922 O O . LEU A 1 113 ? -4.348 4.221 12.073 1.00 92.81 113 LEU A O 1
ATOM 926 N N . SER A 1 114 ? -5.994 2.726 11.782 1.00 91.50 114 SER A N 1
ATOM 927 C CA . SER A 1 114 ? -6.936 3.448 12.630 1.00 91.50 114 SER A CA 1
ATOM 928 C C . SER A 1 114 ? -6.515 3.335 14.100 1.00 91.50 114 SER A C 1
ATOM 930 O O . SER A 1 114 ? -5.966 2.325 14.538 1.00 91.50 114 SER A O 1
ATOM 932 N N . LYS A 1 115 ? -6.780 4.356 14.915 1.00 89.31 115 LYS A N 1
ATOM 933 C CA . LYS A 1 115 ? -6.372 4.366 16.334 1.00 89.31 115 LYS A CA 1
ATOM 934 C C . LYS A 1 115 ? -7.072 3.300 17.182 1.00 89.31 115 LYS A C 1
ATOM 936 O O . LYS A 1 115 ? -6.570 2.933 18.240 1.00 89.31 115 LYS A O 1
ATOM 941 N N . ASP A 1 116 ? -8.218 2.797 16.726 1.00 86.88 116 ASP A N 1
ATOM 942 C CA . ASP A 1 116 ? -8.902 1.633 17.308 1.00 86.88 116 ASP A CA 1
ATOM 943 C C . ASP A 1 116 ? -8.336 0.281 16.819 1.00 86.88 116 ASP A C 1
ATOM 945 O O . ASP A 1 116 ? -8.739 -0.767 17.320 1.00 86.88 116 ASP A O 1
ATOM 949 N N . GLN A 1 117 ? -7.361 0.306 15.902 1.00 85.62 117 GLN A N 1
ATOM 950 C CA . GLN A 1 117 ? -6.666 -0.836 15.300 1.00 85.62 117 GLN A CA 1
ATOM 951 C C . GLN A 1 117 ? -7.562 -1.793 14.500 1.00 85.62 117 GLN A C 1
ATOM 953 O O . GLN A 1 117 ? -7.209 -2.959 14.304 1.00 85.62 117 GLN A O 1
ATOM 958 N N . ILE A 1 118 ? -8.723 -1.318 14.048 1.00 85.00 118 ILE A N 1
ATOM 959 C CA . ILE A 1 118 ? -9.688 -2.114 13.282 1.00 85.00 118 ILE A CA 1
ATOM 960 C C . ILE A 1 118 ? -9.389 -2.035 11.783 1.00 85.00 118 ILE A C 1
ATOM 962 O O . ILE A 1 118 ? -9.370 -3.071 11.107 1.00 85.00 118 ILE A O 1
ATOM 966 N N . ASP A 1 119 ? -9.110 -0.829 11.293 1.00 89.56 119 ASP A N 1
ATOM 967 C CA . ASP A 1 119 ? -8.959 -0.520 9.879 1.00 89.56 119 ASP A CA 1
ATOM 968 C C . ASP A 1 119 ? -7.503 -0.239 9.516 1.00 89.56 119 ASP A C 1
ATOM 970 O O . ASP A 1 119 ? -6.759 0.448 10.219 1.00 89.56 119 ASP A O 1
ATOM 974 N N . ILE A 1 120 ? -7.104 -0.775 8.372 1.00 91.94 120 ILE A N 1
ATOM 975 C CA . ILE A 1 120 ? -5.788 -0.631 7.774 1.00 91.94 120 ILE A CA 1
ATOM 976 C C . ILE A 1 120 ? -5.950 0.104 6.449 1.00 91.94 120 ILE A C 1
ATOM 978 O O . ILE A 1 120 ? -6.778 -0.261 5.610 1.00 91.94 120 ILE A O 1
ATOM 982 N N . ILE A 1 121 ? -5.092 1.098 6.239 1.00 94.12 121 ILE A N 1
ATOM 983 C CA . ILE A 1 121 ? -4.800 1.641 4.921 1.00 94.12 121 ILE A CA 1
ATOM 984 C C . ILE A 1 121 ? -3.372 1.248 4.577 1.00 94.12 121 ILE A C 1
ATOM 986 O O . ILE A 1 121 ? -2.402 1.719 5.180 1.00 94.12 121 ILE A O 1
ATOM 990 N N . GLU A 1 122 ? -3.245 0.362 3.599 1.00 93.69 122 GLU A N 1
ATOM 991 C CA . GLU A 1 122 ? -1.961 -0.165 3.178 1.00 93.69 122 GLU A CA 1
ATOM 992 C C . GLU A 1 122 ? -1.685 0.276 1.728 1.00 93.69 122 GLU A C 1
ATOM 994 O O . GLU A 1 122 ? -2.297 -0.242 0.786 1.00 93.69 122 GLU A O 1
ATOM 999 N N . PRO A 1 123 ? -0.759 1.235 1.528 1.00 93.94 123 PRO A N 1
ATOM 1000 C CA . PRO A 1 123 ? -0.439 1.747 0.209 1.00 93.94 123 PRO A CA 1
ATOM 1001 C C . PRO A 1 123 ? 0.787 1.089 -0.433 1.00 93.94 123 PRO A C 1
ATOM 1003 O O . PRO A 1 123 ? 1.244 1.601 -1.435 1.00 93.94 123 PRO A O 1
ATOM 1006 N N . SER A 1 124 ? 1.419 0.055 0.110 1.00 92.19 124 SER A N 1
ATOM 1007 C CA . SER A 1 124 ? 2.680 -0.487 -0.417 1.00 92.19 124 SER A CA 1
ATOM 1008 C C . SER A 1 124 ? 2.928 -1.984 -0.150 1.00 92.19 124 SER A C 1
ATOM 1010 O O . SER A 1 124 ? 4.062 -2.450 -0.246 1.00 92.19 124 SER A O 1
ATOM 1012 N N . TYR A 1 125 ? 1.893 -2.772 0.139 1.00 89.75 125 TYR A N 1
ATOM 1013 C CA . TYR A 1 125 ? 1.953 -4.168 0.593 1.00 89.75 125 TYR A CA 1
ATOM 1014 C C . TYR A 1 125 ? 2.503 -5.068 -0.503 1.00 89.75 125 TYR A C 1
ATOM 1016 O O . TYR A 1 125 ? 3.138 -6.091 -0.233 1.00 89.75 125 TYR A O 1
ATOM 1024 N N . LYS A 1 126 ? 2.289 -4.655 -1.758 1.00 86.94 126 LYS A N 1
ATOM 1025 C CA . LYS A 1 126 ? 2.809 -5.321 -2.943 1.00 86.94 126 LYS A CA 1
ATOM 1026 C C . LYS A 1 126 ? 4.334 -5.456 -2.862 1.00 86.94 126 LYS A C 1
ATOM 1028 O O . LYS A 1 126 ? 4.845 -6.482 -3.291 1.00 86.94 126 LYS A O 1
ATOM 1033 N N . GLN A 1 127 ? 5.064 -4.540 -2.214 1.00 83.62 127 GLN A N 1
ATOM 1034 C CA . GLN A 1 127 ? 6.532 -4.585 -2.144 1.00 83.62 127 GLN A CA 1
ATOM 1035 C C . GLN A 1 127 ? 7.122 -5.877 -1.570 1.00 83.62 127 GLN A C 1
ATOM 1037 O O . GLN A 1 127 ? 8.210 -6.278 -1.981 1.00 83.62 127 GLN A O 1
ATOM 1042 N N . MET A 1 128 ? 6.417 -6.544 -0.653 1.00 80.75 128 MET A N 1
ATOM 1043 C CA . MET A 1 128 ? 6.887 -7.793 -0.043 1.00 80.75 128 MET A CA 1
ATOM 1044 C C . MET A 1 128 ? 6.933 -8.957 -1.033 1.00 80.75 128 MET A C 1
ATOM 1046 O O . MET A 1 128 ? 7.636 -9.943 -0.818 1.00 80.75 128 MET A O 1
ATOM 1050 N N . PHE A 1 129 ? 6.161 -8.857 -2.111 1.00 80.31 129 PHE A N 1
ATOM 1051 C CA . PHE A 1 129 ? 6.043 -9.902 -3.114 1.00 80.31 129 PHE A CA 1
ATOM 1052 C C . PHE A 1 129 ? 6.971 -9.679 -4.312 1.00 80.31 129 PHE A C 1
ATOM 1054 O O . PHE A 1 129 ? 7.127 -10.571 -5.144 1.00 80.31 129 PHE A O 1
ATOM 1061 N N . PHE A 1 130 ? 7.626 -8.516 -4.391 1.00 73.44 130 PHE A N 1
ATOM 1062 C CA . PHE A 1 130 ? 8.520 -8.163 -5.488 1.00 73.44 130 PHE A CA 1
ATOM 1063 C C . PHE A 1 130 ? 9.983 -8.383 -5.098 1.00 73.44 130 PHE A C 1
ATOM 1065 O O . PHE A 1 130 ? 10.575 -7.654 -4.291 1.00 73.44 130 PHE A O 1
ATOM 1072 N N . LYS A 1 131 ? 10.611 -9.367 -5.741 1.00 66.69 131 LYS A N 1
ATOM 1073 C CA . LYS A 1 131 ? 12.061 -9.582 -5.677 1.00 66.69 131 LYS A CA 1
ATOM 1074 C C . LYS A 1 131 ? 12.753 -8.746 -6.753 1.00 66.69 131 LYS A C 1
ATOM 1076 O O . LYS A 1 131 ? 12.250 -8.634 -7.862 1.00 66.69 131 LYS A O 1
ATOM 1081 N N . ALA A 1 132 ? 13.902 -8.157 -6.415 1.00 56.78 132 ALA A N 1
ATOM 1082 C CA . ALA A 1 132 ? 14.666 -7.320 -7.350 1.00 56.78 132 ALA A CA 1
ATOM 1083 C C . ALA A 1 132 ? 15.215 -8.118 -8.552 1.00 56.78 132 ALA A C 1
ATOM 1085 O O . ALA A 1 132 ? 15.441 -7.551 -9.610 1.00 56.78 132 ALA A O 1
ATOM 1086 N N . GLU A 1 133 ? 15.372 -9.435 -8.394 1.00 58.50 133 GLU A N 1
ATOM 1087 C CA . GLU A 1 133 ? 15.908 -10.358 -9.405 1.00 58.50 133 GLU A CA 1
ATOM 1088 C C . GLU A 1 133 ? 14.818 -11.284 -9.978 1.00 58.50 133 GLU A C 1
ATOM 1090 O O . GLU A 1 133 ? 15.070 -12.449 -10.277 1.00 58.50 133 GLU A O 1
ATOM 1095 N N . ALA A 1 134 ? 13.575 -10.799 -10.067 1.00 58.34 134 ALA A N 1
ATOM 1096 C CA . ALA A 1 134 ? 12.453 -11.609 -10.531 1.00 58.34 134 ALA A CA 1
ATOM 1097 C C . ALA A 1 134 ? 12.636 -12.065 -11.994 1.00 58.34 134 ALA A C 1
ATOM 1099 O O . ALA A 1 134 ? 12.884 -11.268 -12.899 1.00 58.34 134 ALA A O 1
ATOM 1100 N N . THR A 1 135 ? 12.469 -13.363 -12.224 1.00 59.12 135 THR A N 1
ATOM 1101 C CA . THR A 1 135 ? 12.394 -14.003 -13.543 1.00 59.12 135 THR A CA 1
ATOM 1102 C C . THR A 1 135 ? 11.126 -13.590 -14.306 1.00 59.12 135 THR A C 1
ATOM 1104 O O . THR A 1 135 ? 10.148 -13.128 -13.722 1.00 59.12 135 THR A O 1
ATOM 1107 N N . GLU A 1 136 ? 11.086 -13.813 -15.622 1.00 56.91 136 GLU A N 1
ATOM 1108 C CA . GLU A 1 136 ? 9.911 -13.525 -16.468 1.00 56.91 136 GLU A CA 1
ATOM 1109 C C . GLU A 1 136 ? 8.624 -14.228 -15.977 1.00 56.91 136 GLU A C 1
ATOM 1111 O O . GLU A 1 136 ? 7.548 -13.636 -15.935 1.00 56.91 136 GLU A O 1
ATOM 1116 N N . MET A 1 137 ? 8.736 -15.465 -15.479 1.00 56.16 137 MET A N 1
ATOM 1117 C CA . MET A 1 137 ? 7.614 -16.192 -14.868 1.00 56.16 137 MET A CA 1
ATOM 1118 C C . MET A 1 137 ? 7.135 -15.547 -13.553 1.00 56.16 137 MET A C 1
ATOM 1120 O O . MET A 1 137 ? 5.949 -15.601 -13.217 1.00 56.16 137 MET A O 1
ATOM 1124 N N . GLU A 1 138 ? 8.042 -14.935 -12.790 1.00 64.25 138 GLU A N 1
ATOM 1125 C CA . GLU A 1 138 ? 7.685 -14.154 -11.604 1.00 64.25 138 GLU A CA 1
ATOM 1126 C C . GLU A 1 138 ? 7.010 -12.834 -12.003 1.00 64.25 138 GLU A C 1
ATOM 1128 O O . GLU A 1 138 ? 6.075 -12.418 -11.320 1.00 64.25 138 GLU A O 1
ATOM 1133 N N . PHE A 1 139 ? 7.371 -12.241 -13.147 1.00 65.00 139 PHE A N 1
ATOM 1134 C CA . PHE A 1 139 ? 6.671 -11.092 -13.733 1.00 65.00 139 PHE A CA 1
ATOM 1135 C C . PHE A 1 139 ? 5.229 -11.409 -14.143 1.00 65.00 139 PHE A C 1
ATOM 1137 O O . PHE A 1 139 ? 4.349 -10.585 -13.910 1.00 65.00 139 PHE A O 1
ATOM 1144 N N . ASP A 1 140 ? 4.939 -12.586 -14.697 1.00 67.75 140 ASP A N 1
ATOM 1145 C CA . ASP A 1 140 ? 3.562 -12.966 -15.048 1.00 67.75 140 ASP A CA 1
ATOM 1146 C C . ASP A 1 140 ? 2.676 -13.176 -13.814 1.00 67.75 140 ASP A C 1
ATOM 1148 O O . ASP A 1 140 ? 1.538 -12.699 -13.763 1.00 67.75 140 ASP A O 1
ATOM 1152 N N . LYS A 1 141 ? 3.210 -13.826 -12.771 1.00 70.25 141 LYS A N 1
ATOM 1153 C CA . LYS A 1 141 ? 2.527 -13.937 -11.469 1.00 70.25 141 LYS A CA 1
ATOM 1154 C C . LYS A 1 141 ? 2.310 -12.565 -10.834 1.00 70.25 141 LYS A C 1
ATOM 1156 O O . LYS A 1 141 ? 1.244 -12.288 -10.293 1.00 70.25 141 LYS A O 1
ATOM 1161 N N . THR A 1 142 ? 3.297 -11.691 -10.968 1.00 70.00 142 THR A N 1
ATOM 1162 C CA . THR A 1 142 ? 3.234 -10.300 -10.525 1.00 70.00 142 THR A CA 1
ATOM 1163 C C . THR A 1 142 ? 2.154 -9.526 -11.283 1.00 70.00 142 THR A C 1
ATOM 1165 O O . THR A 1 142 ? 1.277 -8.940 -10.659 1.00 70.00 142 THR A O 1
ATOM 1168 N N . ASN A 1 143 ? 2.114 -9.617 -12.615 1.00 70.62 143 ASN A N 1
ATOM 1169 C CA . ASN A 1 143 ? 1.076 -9.034 -13.473 1.00 70.62 143 ASN A CA 1
ATOM 1170 C C . ASN A 1 143 ? -0.334 -9.497 -13.102 1.00 70.62 143 ASN A C 1
ATOM 1172 O O . ASN A 1 143 ? -1.285 -8.731 -13.256 1.00 70.62 143 ASN A O 1
ATOM 1176 N N . LYS A 1 144 ? -0.487 -10.736 -12.627 1.00 72.75 144 LYS A N 1
ATOM 1177 C CA . LYS A 1 144 ? -1.768 -11.224 -12.116 1.00 72.75 144 LYS A CA 1
ATOM 1178 C C . LYS A 1 144 ? -2.198 -10.445 -10.870 1.00 72.75 144 LYS A C 1
ATOM 1180 O O . LYS A 1 144 ? -3.321 -9.965 -10.821 1.00 72.75 144 LYS A O 1
ATOM 1185 N N . ILE A 1 145 ? -1.296 -10.230 -9.917 1.00 74.44 145 ILE A N 1
ATOM 1186 C CA . ILE A 1 145 ? -1.601 -9.486 -8.682 1.00 74.44 145 ILE A CA 1
ATOM 1187 C C . ILE A 1 145 ? -1.845 -8.008 -8.933 1.00 74.44 145 ILE A C 1
ATOM 1189 O O . ILE A 1 145 ? -2.734 -7.421 -8.324 1.00 74.44 145 ILE A O 1
ATOM 1193 N N . LEU A 1 146 ? -1.086 -7.425 -9.856 1.00 70.31 146 LEU A N 1
ATOM 1194 C CA . LEU A 1 146 ? -1.270 -6.051 -10.311 1.00 70.31 146 LEU A CA 1
ATOM 1195 C C . LEU A 1 146 ? -2.685 -5.791 -10.831 1.00 70.31 146 LEU A C 1
ATOM 1197 O O . LEU A 1 146 ? -3.195 -4.693 -10.667 1.00 70.31 146 LEU A O 1
ATOM 1201 N N . LYS A 1 147 ? -3.316 -6.805 -11.431 1.00 75.75 147 LYS A N 1
ATOM 1202 C CA . LYS A 1 147 ? -4.661 -6.710 -12.011 1.00 75.75 147 LYS A CA 1
ATOM 1203 C C . LYS A 1 147 ? -5.777 -7.186 -11.089 1.00 75.75 147 LYS A C 1
ATOM 1205 O O . LYS A 1 147 ? -6.924 -6.835 -11.324 1.00 75.75 147 LYS A O 1
ATOM 1210 N N . GLU A 1 148 ? -5.478 -8.068 -10.138 1.00 80.75 148 GLU A N 1
ATOM 1211 C CA . GLU A 1 148 ? -6.500 -8.704 -9.295 1.00 80.75 148 GLU A CA 1
ATOM 1212 C C . GLU A 1 148 ? -6.698 -7.997 -7.951 1.00 80.75 148 GLU A C 1
ATOM 1214 O O . GLU A 1 148 ? -7.760 -8.150 -7.353 1.00 80.75 148 GLU A O 1
ATOM 1219 N N . PHE A 1 149 ? -5.711 -7.231 -7.471 1.00 85.88 149 PHE A N 1
ATOM 1220 C CA . PHE A 1 149 ? -5.746 -6.623 -6.140 1.00 85.88 149 PHE A CA 1
ATOM 1221 C C . PHE A 1 149 ? -5.507 -5.108 -6.181 1.00 85.88 149 PHE A C 1
ATOM 1223 O O . PHE A 1 149 ? -4.725 -4.631 -7.013 1.00 85.88 149 PHE A O 1
ATOM 1230 N N . PRO A 1 150 ? -6.131 -4.341 -5.268 1.00 87.44 150 PRO A N 1
ATOM 1231 C CA . PRO A 1 150 ? -6.033 -2.883 -5.259 1.00 87.44 150 PRO A CA 1
ATOM 1232 C C . PRO A 1 150 ? -4.600 -2.395 -5.016 1.00 87.44 150 PRO A C 1
ATOM 1234 O O . PRO A 1 150 ? -3.850 -2.985 -4.260 1.00 87.44 150 PRO A O 1
ATOM 1237 N N . ASP A 1 151 ? -4.180 -1.294 -5.632 1.00 87.44 151 ASP A N 1
ATOM 1238 C CA . ASP A 1 151 ? -2.845 -0.731 -5.362 1.00 87.44 151 ASP A CA 1
ATOM 1239 C C . ASP A 1 151 ? -2.738 -0.077 -3.976 1.00 87.44 151 ASP A C 1
ATOM 1241 O O . ASP A 1 151 ? -1.655 -0.001 -3.398 1.00 87.44 151 ASP A O 1
ATOM 1245 N N . VAL A 1 152 ? -3.868 0.388 -3.438 1.00 91.81 152 VAL A N 1
ATOM 1246 C CA . VAL A 1 152 ? -4.022 0.819 -2.046 1.00 91.81 152 VAL A CA 1
ATOM 1247 C C . VAL A 1 152 ? -5.154 0.011 -1.439 1.00 91.81 152 VAL A C 1
ATOM 1249 O O . VAL A 1 152 ? -6.294 0.103 -1.893 1.00 91.81 152 VAL A O 1
ATOM 1252 N N . PHE A 1 153 ? -4.851 -0.766 -0.409 1.00 93.12 153 PHE A N 1
ATOM 1253 C CA . PHE A 1 153 ? -5.869 -1.445 0.376 1.00 93.12 153 PHE A CA 1
ATOM 1254 C C . PHE A 1 153 ? -6.458 -0.488 1.416 1.00 93.12 153 PHE A C 1
ATOM 1256 O O . PHE A 1 153 ? -5.708 0.220 2.087 1.00 93.12 153 PHE A O 1
ATOM 1263 N N . VAL A 1 154 ? -7.783 -0.504 1.573 1.00 92.50 154 VAL A N 1
ATOM 1264 C CA . VAL A 1 154 ? -8.519 0.214 2.624 1.00 92.50 154 VAL A CA 1
ATOM 1265 C C . VAL A 1 154 ? -9.577 -0.727 3.189 1.00 92.50 154 VAL A C 1
ATOM 1267 O O . VAL A 1 154 ? -10.502 -1.120 2.475 1.00 92.50 154 VAL A O 1
ATOM 1270 N N . GLY A 1 155 ? -9.458 -1.109 4.456 1.00 91.38 155 GLY A N 1
ATOM 1271 C CA . GLY A 1 155 ? -10.472 -1.928 5.116 1.00 91.38 155 GLY A CA 1
ATOM 1272 C C . GLY A 1 155 ? -9.983 -2.616 6.378 1.00 91.38 155 GLY A C 1
ATOM 1273 O O . GLY A 1 155 ? -8.932 -2.279 6.917 1.00 91.38 155 GLY A O 1
ATOM 127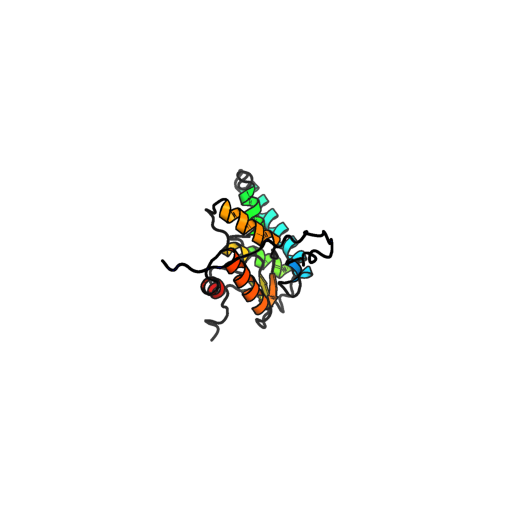4 N N . SER A 1 156 ? -10.741 -3.606 6.845 1.00 89.50 156 SER A N 1
ATOM 1275 C CA . SER A 1 156 ? -10.445 -4.253 8.120 1.00 89.50 156 SER A CA 1
ATOM 1276 C C . SER A 1 156 ? -9.155 -5.075 8.071 1.00 89.50 156 SER A C 1
ATOM 1278 O O . SER A 1 156 ? -8.776 -5.623 7.029 1.00 89.50 156 SER A O 1
ATOM 1280 N N . LYS A 1 157 ? -8.513 -5.264 9.230 1.00 85.50 157 LYS A N 1
ATOM 1281 C CA . LYS A 1 157 ? -7.356 -6.167 9.342 1.00 85.50 157 LYS A CA 1
ATOM 1282 C C . LYS A 1 157 ? -7.657 -7.586 8.839 1.00 85.50 157 LYS A C 1
ATOM 1284 O O . LYS A 1 157 ? -6.796 -8.209 8.225 1.00 85.50 157 LYS A O 1
ATOM 1289 N N . ASN A 1 158 ? -8.857 -8.105 9.090 1.00 86.38 158 ASN A N 1
ATOM 1290 C CA . ASN A 1 158 ? -9.221 -9.457 8.660 1.00 86.38 158 ASN A CA 1
ATOM 1291 C C . ASN A 1 158 ? -9.289 -9.565 7.132 1.00 86.38 158 ASN A C 1
ATOM 1293 O O . ASN A 1 158 ? -8.814 -10.551 6.568 1.00 86.38 158 ASN A O 1
ATOM 1297 N N . ASP A 1 159 ? -9.835 -8.544 6.467 1.00 89.25 159 ASP A N 1
ATOM 1298 C CA . ASP A 1 159 ? -9.889 -8.492 5.003 1.00 89.25 159 ASP A CA 1
ATOM 1299 C C . ASP A 1 159 ? -8.485 -8.357 4.411 1.00 89.25 159 ASP A C 1
ATOM 1301 O O . ASP A 1 159 ? -8.170 -8.996 3.404 1.00 89.25 159 ASP A O 1
ATOM 1305 N N . PHE A 1 160 ? -7.617 -7.586 5.074 1.00 89.81 160 PHE A N 1
ATOM 1306 C CA . PHE A 1 160 ? -6.213 -7.469 4.700 1.00 89.81 160 PHE A CA 1
ATOM 1307 C C . PHE A 1 160 ? -5.486 -8.813 4.821 1.00 89.81 160 PHE A C 1
ATOM 1309 O O . PHE A 1 160 ? -4.867 -9.271 3.861 1.00 89.81 160 PHE A O 1
ATOM 1316 N N . ASP A 1 161 ? -5.607 -9.493 5.963 1.00 88.50 161 ASP A N 1
ATOM 1317 C CA . ASP A 1 161 ? -4.989 -10.802 6.188 1.00 88.50 161 ASP A CA 1
ATOM 1318 C C . ASP A 1 161 ? -5.482 -11.828 5.152 1.00 88.50 161 ASP A C 1
ATOM 1320 O O . ASP A 1 161 ? -4.688 -12.587 4.591 1.00 88.50 161 ASP A O 1
ATOM 1324 N N . TYR A 1 162 ? -6.783 -11.821 4.841 1.00 88.81 162 TYR A N 1
ATOM 1325 C CA . TYR A 1 162 ? -7.370 -12.681 3.813 1.00 88.81 162 TYR A CA 1
ATOM 1326 C C . TYR A 1 162 ? -6.820 -12.369 2.413 1.00 88.81 162 TYR A C 1
ATOM 1328 O O . TYR A 1 162 ? -6.474 -13.294 1.672 1.00 88.81 162 TYR A O 1
ATOM 1336 N N . MET A 1 163 ? -6.666 -11.089 2.062 1.00 90.38 163 MET A N 1
ATOM 1337 C CA . MET A 1 163 ? -6.024 -10.663 0.816 1.00 90.38 163 MET A CA 1
ATOM 1338 C C . MET A 1 163 ? -4.576 -11.168 0.730 1.00 90.38 163 MET A C 1
ATOM 1340 O O . MET A 1 163 ? -4.181 -11.740 -0.287 1.00 90.38 163 MET A O 1
ATOM 1344 N N . ILE A 1 164 ? -3.793 -11.020 1.802 1.00 89.69 164 ILE A N 1
ATOM 1345 C CA . ILE A 1 164 ? -2.405 -11.496 1.859 1.00 89.69 164 ILE A CA 1
ATOM 1346 C C . ILE A 1 164 ? -2.335 -13.016 1.667 1.00 89.69 164 ILE A C 1
ATOM 1348 O O . ILE A 1 164 ? -1.533 -13.479 0.858 1.00 89.69 164 ILE A O 1
ATOM 1352 N N . ILE A 1 165 ? -3.203 -13.795 2.323 1.00 89.06 165 ILE A N 1
ATOM 1353 C CA . ILE A 1 165 ? -3.275 -15.257 2.142 1.00 89.06 165 ILE A CA 1
ATOM 1354 C C . ILE A 1 165 ? -3.522 -15.615 0.670 1.00 89.06 165 ILE A C 1
ATOM 1356 O O . ILE A 1 165 ? -2.829 -16.470 0.121 1.00 89.06 165 ILE A O 1
ATOM 1360 N N . LYS A 1 166 ? -4.450 -14.924 -0.001 1.00 88.88 166 LYS A N 1
ATOM 1361 C CA . LYS A 1 166 ? -4.748 -15.161 -1.423 1.00 88.88 166 LYS A CA 1
ATOM 1362 C C . LYS A 1 166 ? -3.569 -14.856 -2.335 1.00 88.88 166 LYS A C 1
ATOM 1364 O O . LYS A 1 166 ? -3.317 -15.601 -3.281 1.00 88.88 166 LYS A O 1
ATOM 1369 N N . ILE A 1 167 ? -2.830 -13.789 -2.048 1.00 87.50 167 ILE A N 1
ATOM 1370 C CA . ILE A 1 167 ? -1.611 -13.460 -2.788 1.00 87.50 167 ILE A CA 1
ATOM 1371 C C . ILE A 1 167 ? -0.543 -14.539 -2.558 1.00 87.50 167 ILE A C 1
ATOM 1373 O O . ILE A 1 167 ? 0.092 -14.993 -3.513 1.00 87.50 167 ILE A O 1
ATOM 1377 N N . CYS A 1 168 ? -0.376 -15.003 -1.317 1.00 86.44 168 CYS A N 1
ATOM 1378 C CA . CYS A 1 168 ? 0.545 -16.087 -0.986 1.00 86.44 168 CYS A CA 1
ATOM 1379 C C . CYS A 1 168 ? 0.209 -17.387 -1.736 1.00 86.44 168 CYS A C 1
ATOM 1381 O O . CYS A 1 168 ? 1.122 -18.012 -2.280 1.00 86.44 168 CYS A O 1
ATOM 1383 N N . ASP A 1 169 ? -1.075 -17.744 -1.847 1.00 86.69 169 ASP A N 1
ATOM 1384 C CA . ASP A 1 169 ? -1.544 -18.900 -2.624 1.00 86.69 169 ASP A CA 1
ATOM 1385 C C . ASP A 1 169 ? -1.168 -18.781 -4.114 1.00 86.69 169 ASP A C 1
ATOM 1387 O O . ASP A 1 169 ? -0.726 -19.754 -4.725 1.00 86.69 169 ASP A O 1
ATOM 1391 N N . ILE A 1 170 ? -1.286 -17.582 -4.705 1.00 83.88 170 ILE A N 1
ATOM 1392 C CA . ILE A 1 170 ? -0.924 -17.323 -6.112 1.00 83.88 170 ILE A CA 1
ATOM 1393 C C . ILE A 1 170 ? 0.580 -17.514 -6.348 1.00 83.88 170 ILE A C 1
ATOM 1395 O O . ILE A 1 170 ? 0.989 -18.070 -7.374 1.00 83.88 170 ILE A O 1
ATOM 1399 N N . PHE A 1 171 ? 1.416 -17.067 -5.411 1.00 78.88 171 PHE A N 1
ATOM 1400 C CA . PHE A 1 171 ? 2.865 -17.231 -5.520 1.00 78.88 171 PHE A CA 1
ATOM 1401 C C . PHE A 1 171 ? 3.366 -18.613 -5.098 1.00 78.88 171 PHE A C 1
ATOM 1403 O O . PHE A 1 171 ? 4.474 -18.985 -5.492 1.00 78.88 171 PHE A O 1
ATOM 1410 N N . GLY A 1 172 ? 2.573 -19.378 -4.345 1.00 80.94 172 GLY A N 1
ATOM 1411 C CA . GLY A 1 172 ? 3.005 -20.627 -3.720 1.00 80.94 172 GLY A CA 1
ATOM 1412 C C . GLY A 1 172 ? 3.999 -20.392 -2.579 1.00 80.94 172 GLY A C 1
ATOM 1413 O O . GLY A 1 172 ? 4.966 -21.140 -2.448 1.00 80.94 172 GLY A O 1
ATOM 1414 N N . ILE A 1 173 ? 3.802 -19.329 -1.790 1.00 82.44 173 ILE A N 1
ATOM 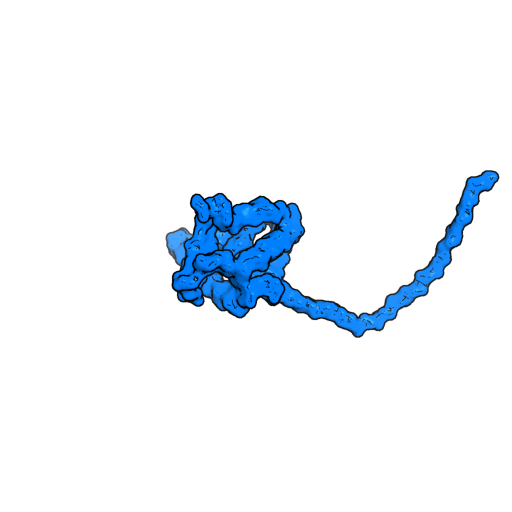1415 C CA . ILE A 1 173 ? 4.660 -18.956 -0.651 1.00 82.44 173 ILE A CA 1
ATOM 1416 C C . ILE A 1 173 ? 3.920 -19.092 0.686 1.00 82.44 173 ILE A C 1
ATOM 1418 O O . ILE A 1 173 ? 2.698 -19.184 0.740 1.00 82.44 173 ILE A O 1
ATOM 1422 N N . SER A 1 174 ? 4.673 -19.098 1.787 1.00 83.81 174 SER A N 1
ATOM 1423 C CA . SER A 1 174 ? 4.130 -19.284 3.138 1.00 83.81 174 SER A CA 1
ATOM 1424 C C . SER A 1 174 ? 3.369 -18.051 3.640 1.00 83.81 174 SER A C 1
ATOM 1426 O O . SER A 1 174 ? 3.988 -17.054 4.013 1.00 83.81 174 SER A O 1
ATOM 1428 N N . ALA A 1 175 ? 2.038 -18.147 3.730 1.00 84.25 175 ALA A N 1
ATOM 1429 C CA . ALA A 1 175 ? 1.198 -17.091 4.299 1.00 84.25 175 ALA A CA 1
ATOM 1430 C C . ALA A 1 175 ? 1.506 -16.764 5.775 1.00 84.25 175 ALA A C 1
ATOM 1432 O O . ALA A 1 175 ? 1.604 -15.579 6.090 1.00 84.25 175 ALA A O 1
ATOM 1433 N N . PRO A 1 176 ? 1.728 -17.740 6.687 1.00 82.81 176 PRO A N 1
ATOM 1434 C CA . PRO A 1 176 ? 2.050 -17.427 8.081 1.00 82.81 176 PRO A CA 1
ATOM 1435 C C . PRO A 1 176 ? 3.271 -16.518 8.233 1.00 82.81 176 PRO A C 1
ATOM 1437 O O . PRO A 1 176 ? 3.226 -15.566 9.004 1.00 82.81 176 PRO A O 1
ATOM 1440 N N . HIS A 1 177 ? 4.335 -16.768 7.463 1.00 75.69 177 HIS A N 1
ATOM 1441 C CA . HIS A 1 177 ? 5.550 -15.957 7.527 1.00 75.69 177 HIS A CA 1
ATOM 1442 C C . HIS A 1 177 ? 5.317 -14.531 7.008 1.00 75.69 177 HIS A C 1
ATOM 1444 O O . HIS A 1 177 ? 5.801 -13.569 7.597 1.00 75.69 177 HIS A O 1
ATOM 1450 N N . THR A 1 178 ? 4.525 -14.377 5.944 1.00 79.31 178 THR A N 1
ATOM 1451 C CA . THR A 1 178 ? 4.158 -13.057 5.414 1.00 79.31 178 THR A CA 1
ATOM 1452 C C . THR A 1 178 ? 3.248 -12.287 6.375 1.00 79.31 178 THR A C 1
ATOM 1454 O O . THR A 1 178 ? 3.426 -11.087 6.549 1.00 79.31 178 THR A O 1
ATOM 1457 N N . LEU A 1 179 ? 2.306 -12.955 7.047 1.00 82.38 179 LEU A N 1
ATOM 1458 C CA . LEU A 1 179 ? 1.409 -12.329 8.025 1.00 82.38 179 LEU A CA 1
ATOM 1459 C C . LEU A 1 179 ? 2.120 -11.907 9.316 1.00 82.38 179 LEU A C 1
ATOM 1461 O O . LEU A 1 179 ? 1.706 -10.934 9.944 1.00 82.38 179 LEU A O 1
ATOM 1465 N N . GLU A 1 180 ? 3.199 -12.589 9.714 1.00 77.06 180 GLU A N 1
ATOM 1466 C CA . GLU A 1 180 ? 4.015 -12.167 10.862 1.00 77.06 180 GLU A CA 1
ATOM 1467 C C . GLU A 1 180 ? 4.571 -10.749 10.697 1.00 77.06 180 GLU A C 1
ATOM 1469 O O . GLU A 1 180 ? 4.685 -10.028 11.687 1.00 77.06 180 GLU A O 1
ATOM 1474 N N . TYR A 1 181 ? 4.829 -10.325 9.459 1.00 70.50 181 TYR A N 1
ATOM 1475 C CA . TYR A 1 181 ? 5.294 -8.977 9.138 1.00 70.50 181 TYR A CA 1
ATOM 1476 C C . TYR A 1 181 ? 4.283 -7.881 9.514 1.00 70.50 181 TYR A C 1
ATOM 1478 O O . TYR A 1 181 ? 4.669 -6.778 9.894 1.00 70.50 181 TYR A O 1
ATOM 1486 N N . TRP A 1 182 ? 2.989 -8.208 9.464 1.00 71.50 182 TRP A N 1
ATOM 1487 C CA . TRP A 1 182 ? 1.867 -7.300 9.737 1.00 71.50 182 TRP A CA 1
ATOM 1488 C C . TRP A 1 182 ? 1.298 -7.454 11.142 1.00 71.50 182 TRP A C 1
ATOM 1490 O O . TRP A 1 182 ? 0.264 -6.872 11.478 1.00 71.50 182 TRP A O 1
ATOM 1500 N N . ASN A 1 183 ? 1.915 -8.294 11.970 1.00 69.50 183 ASN A N 1
ATOM 1501 C CA . ASN A 1 183 ? 1.324 -8.703 13.229 1.00 69.50 183 ASN A CA 1
ATOM 1502 C C . ASN A 1 183 ? 1.575 -7.645 14.314 1.00 69.50 183 ASN A C 1
ATOM 1504 O O . ASN A 1 183 ? 2.496 -7.749 15.123 1.00 69.50 183 ASN A O 1
ATOM 1508 N N . ILE A 1 184 ? 0.709 -6.628 14.330 1.00 61.72 184 ILE A N 1
ATOM 1509 C CA . ILE A 1 184 ? 0.710 -5.489 15.267 1.00 61.72 184 ILE A CA 1
ATOM 1510 C C . ILE A 1 184 ? 0.631 -5.956 16.740 1.00 61.72 184 ILE A C 1
ATOM 1512 O O . ILE A 1 184 ? 1.112 -5.282 17.646 1.00 61.72 184 ILE A O 1
ATOM 1516 N N . ASN A 1 185 ? 0.108 -7.163 16.992 1.00 51.44 185 ASN A N 1
ATOM 1517 C CA . ASN A 1 185 ? -0.260 -7.645 18.326 1.00 51.44 185 ASN A CA 1
ATOM 1518 C C . ASN A 1 185 ? 0.829 -8.368 19.141 1.00 51.44 185 ASN A C 1
ATOM 1520 O O . ASN A 1 185 ? 0.521 -8.867 20.224 1.00 51.44 185 ASN A O 1
ATOM 1524 N N . ARG A 1 186 ? 2.091 -8.458 18.696 1.00 46.00 186 ARG A N 1
ATOM 1525 C CA . ARG A 1 186 ? 3.101 -9.188 19.496 1.00 46.00 186 ARG A CA 1
ATOM 1526 C C . ARG A 1 186 ? 3.714 -8.396 20.661 1.00 46.00 186 ARG A C 1
ATOM 1528 O O . ARG A 1 186 ? 4.198 -9.053 21.571 1.00 46.00 186 ARG A O 1
ATOM 1535 N N . ASN A 1 187 ? 3.663 -7.056 20.697 1.00 37.53 187 ASN A N 1
ATOM 1536 C CA . ASN A 1 187 ? 4.429 -6.269 21.690 1.00 37.53 187 ASN A CA 1
ATOM 1537 C C . ASN A 1 187 ? 3.743 -5.006 22.270 1.00 37.53 187 ASN A C 1
ATOM 1539 O O . ASN A 1 187 ? 4.439 -4.132 22.776 1.00 37.53 187 ASN A O 1
ATOM 1543 N N . LEU A 1 188 ? 2.411 -4.880 22.253 1.00 38.84 188 LEU A N 1
ATOM 1544 C CA . LEU A 1 188 ? 1.712 -3.761 22.927 1.00 38.84 188 LEU A CA 1
ATOM 1545 C C . LEU A 1 188 ? 1.194 -4.131 24.333 1.00 38.84 188 LEU A C 1
ATOM 1547 O O . LEU A 1 188 ? 0.061 -3.813 24.692 1.00 38.84 188 LEU A O 1
ATOM 1551 N N . ARG A 1 189 ? 2.017 -4.822 25.131 1.00 30.70 189 ARG A N 1
ATOM 1552 C CA . ARG A 1 189 ? 1.808 -4.975 26.580 1.00 30.70 189 ARG A CA 1
ATOM 1553 C C . ARG A 1 189 ? 2.954 -4.350 27.351 1.00 30.70 189 ARG A C 1
ATOM 1555 O O . ARG A 1 189 ? 4.110 -4.619 26.963 1.00 30.70 189 ARG A O 1
#

Foldseek 3Di:
DDDDDDDDDDDDDDPDDDPDDDDPPPQLCVVFAPCSPLLVVLLVQLLVQQVVVQVVVCVVVVHNVCVVDVVSNVCCSQQVAPNQVVSQVSSPVPDPPVFKDWDQQLVRHIWIAGPVRFKTWGQHLSNVLDDPPDDPVSVVLSVVCSRNYGNIHIHGPVSVLVNLVVSCVSVVHDSVVSVVSVCNPPDPD